Protein AF-0000000087791053 (afdb_homodimer)

InterPro domains:
  IPR002125 Cytidine and deoxycytidylate deaminase domain [PF14437] (28-164)
  IPR002125 Cytidine and deoxycytidylate deaminase domain [PS51747] (4-145)
  IPR016192 APOBEC/CMP deaminase, zinc-binding [PS00903] (69-106)
  IPR016193 Cytidine deaminase-like [SSF53927] (5-164)
  IPR028883 tRNA-specific adenosine deaminase [MF_00972] (10-165)

pLDDT: mean 92.81, std 13.24, range [44.47, 99.0]

Nearest PDB structures (foldseek):
  7cph-assembly1_A  TM=9.730E-01  e=2.722E-20  Bacillus subtilis subsp. subtilis str. 168
  2b3j-assembly2_D  TM=9.704E-01  e=5.611E-20  Staphylococcus aureus subsp. aureus Mu50
  3ocq-assembly1_A-2  TM=9.801E-01  e=1.833E-19  Salmonella enterica
  8e2s-assembly4_H  TM=9.458E-01  e=5.611E-20  Escherichia coli
  8e2q-assembly2_C  TM=9.450E-01  e=1.013E-18  Escherichia coli

Foldseek 3Di:
DDLVVQLVVLVVQQVLLVVQVVVQVVVCVVDVPPPSLGFQRKKKFKDAPHDTQFIATACCSVVVPVLRHGLSRRLVSSCVSVVHLAALRIEMEMAEADFPSSLVSCLVNQHAEYEYAAYDLPGHQCPRPHNSQDDPVRPHHHHYHYHRVNVVSVVSNVVVVVVVD/DDPVVQLVVLVVQQVLLVVQVVVQVVVCVVDVPPPSLGFQRKKKFKDAPHDTQFIATACCSVVVPVLRHGLSRRLVSSCVSVVHLAALRIEMEMAEADFPSSLVSCLVNQHAEYEYAAYDLPGHQCPRPHNSQDDPVRPHHHHYHYHRVNVVSVVSNVVVVVVVD

Solvent-accessible surface area (backbone atoms only — not comparable to full-atom values): 15792 Å² total; per-residue (Å²): 135,57,73,76,52,49,54,57,48,40,50,53,7,43,54,36,8,52,48,23,49,50,57,33,51,60,51,46,75,69,38,92,80,54,70,83,58,55,35,68,56,32,6,9,30,24,32,42,89,92,36,80,47,15,58,18,33,26,33,29,54,77,66,25,24,56,67,33,39,14,57,47,40,6,51,45,37,26,13,57,70,67,69,32,31,73,33,59,71,27,35,39,25,26,29,45,40,40,36,40,26,44,21,25,40,41,43,68,16,38,30,37,30,39,37,21,8,18,81,30,79,67,49,7,8,71,64,61,66,37,44,60,26,65,34,82,77,42,96,51,63,37,48,77,46,75,54,53,61,24,67,63,35,42,47,56,49,50,54,56,55,58,71,74,102,134,59,73,76,52,49,54,57,49,41,49,52,7,44,55,36,8,52,49,22,51,51,59,34,49,60,51,45,74,68,38,92,79,53,69,84,60,53,34,68,57,33,6,9,29,24,31,43,89,92,36,79,46,16,58,17,33,26,32,29,54,76,66,26,25,57,66,34,39,13,56,46,40,7,51,45,36,26,13,57,68,67,71,32,31,73,32,58,73,27,34,38,26,26,30,45,40,42,36,40,27,44,21,26,41,39,44,69,15,37,31,38,32,39,37,21,9,17,82,30,80,67,50,7,9,72,64,63,66,37,44,59,25,63,35,83,77,43,97,52,61,37,46,77,45,74,55,53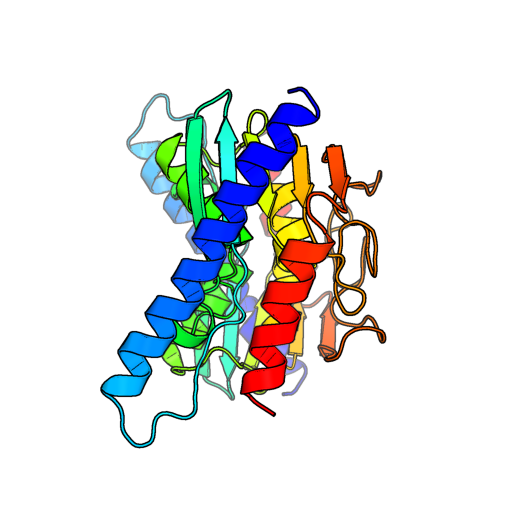,60,24,67,64,35,42,46,55,48,50,52,55,55,58,70,74,101

Organism: NCBI:txid1960156

Secondary structure (DSSP, 8-state):
--HHHHHHHHHHHHHHHHHHHHHHHHHHHH-SS----PPP--EEEEEETTEEEEEEE--HHHHT-TT--HHHHHHHHHHHHHT-S--TT-EEEEEE---HHHHHHHHHHT-SEEEEEE--TTT-TBTTS-BGGG-TTSS---EEE--TTHHHHHHHHHHHHHTT-/--HHHHHHHHHHHHHHHHHHHHHHHHHHHH-SS----PPP--EEEEEETTEEEEEEE--HHHHT-TT--HHHHHHHHHHHHHT-S--TT-EEEEEE---HHHHHHHHHHT-SEEEEEE--TTT-TBTTS-BGGG-TTSS---EEE--TTHHHHHHHHHHHHHTT-

Sequence (330 aa):
MTKLNDEFWMREALLEARKCLRASAQLSNFSSSASKLDDVPIGAICVRGQTVVGRGHNRRELSLDPTAHAEILALQRAAQTLNRHNLEDVTLYVSLEPCPMCAGALWLSRVSRLVFGAWDEKAGACGSVFDVTRDPRLNHQVAVRGGVLENECAALLRDFFAARRMTKLNDEFWMREALLEARKCLRASAQLSNFSSSASKLDDVPIGAICVRGQTVVGRGHNRRELSLDPTAHAEILALQRAAQTLNRHNLEDVTLYVSLEPCPMCAGALWLSRVSRLVFGAWDEKAGACGSVFDVTRDPRLNHQVAVRGGVLENECAALLRDFFAARR

Radius of gyration: 19.55 Å; Cα contacts (8 Å, |Δi|>4): 815; chains: 2; bounding box: 52×50×39 Å

Structure (mmCIF, N/CA/C/O backbone):
data_AF-0000000087791053-model_v1
#
loop_
_entity.id
_entity.type
_entity.pdbx_description
1 polymer 'tRNA-specific adenosine deaminase'
#
loop_
_atom_site.group_PDB
_atom_site.id
_atom_site.type_symbol
_atom_site.label_atom_id
_atom_site.label_alt_id
_atom_site.label_comp_id
_atom_site.label_asym_id
_atom_site.label_entity_id
_atom_site.label_seq_id
_atom_site.pdbx_PDB_ins_code
_atom_site.Cartn_x
_atom_site.Cartn_y
_atom_site.Cartn_z
_atom_site.occupancy
_atom_site.B_iso_or_equiv
_atom_site.auth_seq_id
_atom_site.auth_comp_id
_atom_site.auth_asym_id
_atom_site.auth_atom_id
_atom_site.pdbx_PDB_model_num
ATOM 1 N N . MET A 1 1 ? -17.297 19.297 6.707 1 46.66 1 MET A N 1
ATOM 2 C CA . MET A 1 1 ? -16.219 19.766 7.562 1 46.66 1 MET A CA 1
ATOM 3 C C . MET A 1 1 ? -15.57 21.031 6.996 1 46.66 1 MET A C 1
ATOM 5 O O . MET A 1 1 ? -15.102 21.031 5.855 1 46.66 1 MET A O 1
ATOM 9 N N . THR A 1 2 ? -15.719 22.156 7.52 1 55.97 2 THR A N 1
ATOM 10 C CA . THR A 1 2 ? -15.398 23.5 7.051 1 55.97 2 THR A CA 1
ATOM 11 C C . THR A 1 2 ? -13.883 23.688 6.914 1 55.97 2 THR A C 1
ATOM 13 O O . THR A 1 2 ? -13.109 22.891 7.465 1 55.97 2 THR A O 1
ATOM 16 N N . LYS A 1 3 ? -13.398 24.531 5.898 1 57.34 3 LYS A N 1
ATOM 17 C CA . LYS A 1 3 ? -12.016 24.938 5.672 1 57.34 3 LYS A CA 1
ATOM 18 C C . LYS A 1 3 ? -11.25 25.031 6.988 1 57.34 3 LYS A C 1
ATOM 20 O O . LYS A 1 3 ? -10.125 24.547 7.098 1 57.34 3 LYS A O 1
ATOM 25 N N . LEU A 1 4 ? -11.797 25.766 7.941 1 61.97 4 LEU A N 1
ATOM 26 C CA . LEU A 1 4 ? -11.172 26.016 9.234 1 61.97 4 LEU A CA 1
ATOM 27 C C . LEU A 1 4 ? -10.852 24.719 9.953 1 61.97 4 LEU A C 1
ATOM 29 O O . LEU A 1 4 ? -9.797 24.578 10.57 1 61.97 4 LEU A O 1
ATOM 33 N N . ASN A 1 5 ? -11.539 23.719 9.555 1 89.88 5 ASN A N 1
ATOM 34 C CA . ASN A 1 5 ? -11.383 22.422 10.211 1 89.88 5 ASN A CA 1
ATOM 35 C C . ASN A 1 5 ? -10.258 21.609 9.57 1 89.88 5 ASN A C 1
ATOM 37 O O . ASN A 1 5 ? -9.484 20.953 10.273 1 89.88 5 ASN A O 1
ATOM 41 N N . ASP A 1 6 ? -9.852 22.094 8.391 1 97.94 6 ASP A N 1
ATOM 42 C CA . ASP A 1 6 ? -8.812 21.328 7.703 1 97.94 6 ASP A CA 1
ATOM 43 C C . ASP A 1 6 ? -7.426 21.719 8.188 1 97.94 6 ASP A C 1
ATOM 45 O O . ASP A 1 6 ? -6.551 20.875 8.359 1 97.94 6 ASP A O 1
ATOM 49 N N . GLU A 1 7 ? -7.207 23.016 8.359 1 98.25 7 GLU A N 1
ATOM 50 C CA . GLU A 1 7 ? -5.918 23.484 8.859 1 98.25 7 GLU A CA 1
ATOM 51 C C . GLU A 1 7 ? -5.633 22.938 10.258 1 98.25 7 GLU A C 1
ATOM 53 O O . GLU A 1 7 ? -4.492 22.594 10.57 1 98.25 7 GLU A O 1
ATOM 58 N N . PHE A 1 8 ? -6.668 22.953 11.078 1 98.38 8 PHE A N 1
ATOM 59 C CA . PHE A 1 8 ? -6.516 22.422 12.422 1 98.38 8 PHE A CA 1
ATOM 60 C C . PHE A 1 8 ? -6.027 20.969 12.375 1 98.38 8 PHE A C 1
ATOM 62 O O . PHE A 1 8 ? -5.039 20.625 13.031 1 98.38 8 PHE A O 1
ATOM 69 N N . TRP A 1 9 ? -6.66 20.141 11.602 1 98.69 9 TRP A N 1
ATOM 70 C CA . TRP A 1 9 ? -6.324 18.719 11.539 1 98.69 9 TRP A CA 1
ATOM 71 C C . TRP A 1 9 ? -4.988 18.516 10.836 1 98.69 9 TRP A C 1
ATOM 73 O O . TRP A 1 9 ? -4.238 17.594 11.18 1 98.69 9 TRP A O 1
ATOM 83 N N . MET A 1 10 ? -4.684 19.375 9.859 1 98.88 10 MET A N 1
ATOM 84 C CA . MET A 1 10 ? -3.381 19.281 9.203 1 98.88 10 MET A CA 1
ATOM 85 C C . MET A 1 10 ? -2.256 19.562 10.195 1 98.88 10 MET A C 1
ATOM 87 O O . MET A 1 10 ? -1.189 18.953 10.125 1 98.88 10 MET A O 1
ATOM 91 N N . ARG A 1 11 ? -2.512 20.5 11.102 1 98.62 11 ARG A N 1
ATOM 92 C CA . ARG A 1 11 ? -1.517 20.766 12.133 1 98.62 11 ARG A CA 1
ATOM 93 C C . ARG A 1 11 ? -1.297 19.531 13.008 1 98.62 11 ARG A C 1
ATOM 95 O O . ARG A 1 11 ? -0.176 19.281 13.453 1 98.62 11 ARG A O 1
ATOM 102 N N . GLU A 1 12 ? -2.357 18.781 13.258 1 98.44 12 GLU A N 1
ATOM 103 C CA . GLU A 1 12 ? -2.223 17.531 13.984 1 98.44 12 GLU A CA 1
ATOM 104 C C . GLU A 1 12 ? -1.379 16.531 13.203 1 98.44 12 GLU A C 1
ATOM 106 O O . GLU A 1 12 ? -0.564 15.805 13.781 1 98.44 12 GLU A O 1
ATOM 111 N N . ALA A 1 13 ? -1.613 16.453 11.875 1 98.81 13 ALA A N 1
ATOM 112 C CA . ALA A 1 13 ? -0.792 15.586 11.031 1 98.81 13 ALA A CA 1
ATOM 113 C C . ALA A 1 13 ? 0.672 16.016 11.062 1 98.81 13 ALA A C 1
ATOM 115 O O . ALA A 1 13 ? 1.572 15.18 11.109 1 98.81 13 ALA A O 1
ATOM 116 N N . LEU A 1 14 ? 0.911 17.312 11.094 1 98.69 14 LEU A N 1
ATOM 117 C CA . LEU A 1 14 ? 2.266 17.859 11.148 1 98.69 14 LEU A CA 1
ATOM 118 C C . LEU A 1 14 ? 2.93 17.516 12.477 1 98.69 14 LEU A C 1
ATOM 120 O O . LEU A 1 14 ? 4.129 17.234 12.523 1 98.69 14 LEU A O 1
ATOM 124 N N . LEU A 1 15 ? 2.156 17.578 13.578 1 98.12 15 LEU A N 1
ATOM 125 C CA . LEU A 1 15 ? 2.682 17.156 14.867 1 98.12 15 LEU A CA 1
ATOM 126 C C . LEU A 1 15 ? 3.125 15.695 14.805 1 98.12 15 LEU A C 1
ATOM 128 O O . LEU A 1 15 ? 4.16 15.328 15.367 1 98.12 15 LEU A O 1
ATOM 132 N N . GLU A 1 16 ? 2.346 14.859 14.117 1 97.94 16 GLU A N 1
ATOM 133 C CA . GLU A 1 16 ? 2.721 13.461 13.922 1 97.94 16 GLU A CA 1
ATOM 134 C C . GLU A 1 16 ? 4.016 13.344 13.133 1 97.94 16 GLU A C 1
ATOM 136 O O . GLU A 1 16 ? 4.875 12.516 13.445 1 97.94 16 GLU A O 1
ATOM 141 N N . ALA A 1 17 ? 4.141 14.141 12.086 1 98.06 17 ALA A N 1
ATOM 142 C CA . ALA A 1 17 ? 5.352 14.148 11.266 1 98.06 17 ALA A CA 1
ATOM 143 C C . ALA A 1 17 ? 6.582 14.461 12.109 1 98.06 17 ALA A C 1
ATOM 145 O O . ALA A 1 17 ? 7.648 13.875 11.914 1 98.06 17 ALA A O 1
ATOM 146 N N . ARG A 1 18 ? 6.465 15.352 13.039 1 96 18 ARG A N 1
ATOM 147 C CA . ARG A 1 18 ? 7.578 15.781 13.883 1 96 18 ARG A CA 1
ATOM 148 C C . ARG A 1 18 ? 7.988 14.672 14.844 1 96 18 ARG A C 1
ATOM 150 O O . ARG A 1 18 ? 9.141 14.602 15.266 1 96 18 ARG A O 1
ATOM 157 N N . LYS A 1 19 ? 7.035 13.812 15.203 1 93.94 19 LYS A N 1
ATOM 158 C CA . LYS A 1 19 ? 7.379 12.648 16.016 1 93.94 19 LYS A CA 1
ATOM 159 C C . LYS A 1 19 ? 8.359 11.742 15.281 1 93.94 19 LYS A C 1
ATOM 161 O O . LYS A 1 19 ? 9.188 11.078 15.914 1 93.94 19 LYS A O 1
ATOM 166 N N . CYS A 1 20 ? 8.203 11.688 14.008 1 90.44 20 CYS A N 1
ATOM 167 C CA . CYS A 1 20 ? 9.102 10.914 13.164 1 90.44 20 CYS A CA 1
ATOM 168 C C . CYS A 1 20 ? 10.547 11.352 13.352 1 90.44 20 CYS A C 1
ATOM 170 O O . CYS A 1 20 ? 11.453 10.516 13.445 1 90.44 20 CYS A O 1
ATOM 172 N N . LEU A 1 21 ? 10.75 12.633 13.516 1 87.38 21 LEU A N 1
ATOM 173 C CA . LEU A 1 21 ? 12.078 13.203 13.711 1 87.38 21 LEU A CA 1
ATOM 174 C C . LEU A 1 21 ? 12.633 12.828 15.078 1 87.38 21 LEU A C 1
ATOM 176 O O . LEU A 1 21 ? 13.828 12.539 15.211 1 87.38 21 LEU A O 1
ATOM 180 N N . ARG A 1 22 ? 11.836 12.773 16 1 83.25 22 ARG A N 1
ATOM 181 C CA . ARG A 1 22 ? 12.258 12.469 17.359 1 83.25 22 ARG A CA 1
ATOM 182 C C . ARG A 1 22 ? 12.656 11 17.5 1 83.25 22 ARG A C 1
ATOM 184 O O . ARG A 1 22 ? 13.633 10.672 18.172 1 83.25 22 ARG A O 1
ATOM 191 N N . ALA A 1 23 ? 11.922 10.172 16.859 1 77.56 23 ALA A N 1
ATOM 192 C CA . ALA A 1 23 ? 12.219 8.742 16.906 1 77.56 23 ALA A CA 1
ATOM 193 C C . ALA A 1 23 ? 13.586 8.445 16.297 1 77.56 23 ALA A C 1
ATOM 195 O O . ALA A 1 23 ? 14.352 7.637 16.844 1 77.56 23 ALA A O 1
ATOM 196 N N . SER A 1 24 ? 13.922 9.125 15.297 1 72.12 24 SER A N 1
ATOM 197 C CA . SER A 1 24 ? 15.203 8.953 14.609 1 72.12 24 SER A CA 1
ATOM 198 C C . SER A 1 24 ? 16.359 9.469 15.469 1 72.12 24 SER A C 1
ATOM 200 O O . SER A 1 24 ? 17.391 8.812 15.578 1 72.12 24 SER A O 1
ATOM 202 N N . ALA A 1 25 ? 16.109 10.617 16.031 1 68.62 25 ALA A N 1
ATOM 203 C CA . ALA A 1 25 ? 17.125 11.227 16.875 1 68.62 25 ALA A CA 1
ATOM 204 C C . ALA A 1 25 ? 17.469 10.32 18.062 1 68.62 25 ALA A C 1
ATOM 206 O O . ALA A 1 25 ? 18.641 10.211 18.453 1 68.62 25 ALA A O 1
ATOM 207 N N . GLN A 1 26 ? 16.531 9.734 18.641 1 67.81 26 GLN A N 1
ATOM 208 C CA . GLN A 1 26 ? 16.719 8.883 19.797 1 67.81 26 GLN A CA 1
ATOM 209 C C . GLN A 1 26 ? 17.578 7.664 19.453 1 67.81 26 GLN A C 1
ATOM 211 O O . GLN A 1 26 ? 18.422 7.246 20.234 1 67.81 26 GLN A O 1
ATOM 216 N N . LEU A 1 27 ? 17.469 7.238 18.266 1 65.56 27 LEU A N 1
ATOM 217 C CA . LEU A 1 27 ? 18.219 6.066 17.828 1 65.56 27 LEU A CA 1
ATOM 218 C C . LEU A 1 27 ? 19.656 6.449 17.484 1 65.56 27 LEU A C 1
ATOM 220 O O . LEU A 1 27 ? 20.594 5.688 17.766 1 65.56 27 LEU A O 1
ATOM 224 N N . SER A 1 28 ? 19.812 7.629 16.906 1 63.69 28 SER A N 1
ATOM 225 C CA . SER A 1 28 ? 21.141 8.094 16.547 1 63.69 28 SER A CA 1
ATOM 226 C C . SER A 1 28 ? 22.016 8.305 17.781 1 63.69 28 SER A C 1
ATOM 228 O O . SER A 1 28 ? 23.234 8.102 17.734 1 63.69 28 SER A O 1
ATOM 230 N N . ASN A 1 29 ? 21.453 8.812 18.812 1 61.66 29 ASN A N 1
ATOM 231 C CA . ASN A 1 29 ? 22.25 9.031 20.016 1 61.66 29 ASN A CA 1
ATOM 232 C C . ASN A 1 29 ? 22.812 7.727 20.578 1 61.66 29 ASN A C 1
ATOM 234 O O . ASN A 1 29 ? 23.844 7.727 21.25 1 61.66 29 ASN A O 1
ATOM 238 N N . PHE A 1 30 ? 22.266 6.719 20.328 1 57.31 30 PHE A N 1
ATOM 239 C CA . PHE A 1 30 ? 22.719 5.453 20.891 1 57.31 30 PHE A CA 1
ATOM 240 C C . PHE A 1 30 ? 23.672 4.746 19.938 1 57.31 30 PHE A C 1
ATOM 242 O O . PHE A 1 30 ? 24.516 3.951 20.359 1 57.31 30 PHE A O 1
ATOM 249 N N . SER A 1 31 ? 23.438 4.809 18.734 1 53.81 31 SER A N 1
ATOM 250 C CA . SER A 1 31 ? 24.328 4.078 17.828 1 53.81 31 SER A CA 1
ATOM 251 C C . SER A 1 31 ? 25.312 5.012 17.156 1 53.81 31 SER A C 1
ATOM 253 O O . SER A 1 31 ? 24.938 6.066 16.641 1 53.81 31 SER A O 1
ATOM 255 N N . SER A 1 32 ? 26.703 5.125 17.609 1 51.62 32 SER A N 1
ATOM 256 C CA . SER A 1 32 ? 27.828 5.867 17.062 1 51.62 32 SER A CA 1
ATOM 257 C C . SER A 1 32 ? 27.812 5.895 15.539 1 51.62 32 SER A C 1
ATOM 259 O O . SER A 1 32 ? 28.281 6.852 14.922 1 51.62 32 SER A O 1
ATOM 261 N N . SER A 1 33 ? 27.859 4.75 14.852 1 46.06 33 SER A N 1
ATOM 262 C CA . SER A 1 33 ? 28.047 4.52 13.43 1 46.06 33 SER A CA 1
ATOM 263 C C . SER A 1 33 ? 26.734 4.633 12.664 1 46.06 33 SER A C 1
ATOM 265 O O . SER A 1 33 ? 26.656 4.238 11.5 1 46.06 33 SER A O 1
ATOM 267 N N . ALA A 1 34 ? 25.672 4.809 13.273 1 44.47 34 ALA A N 1
ATOM 268 C CA . ALA A 1 34 ? 24.375 4.477 12.672 1 44.47 34 ALA A CA 1
ATOM 269 C C . ALA A 1 34 ? 24.078 5.395 11.492 1 44.47 34 ALA A C 1
ATOM 271 O O . ALA A 1 34 ? 24.016 6.617 11.648 1 44.47 34 ALA A O 1
ATOM 272 N N . SER A 1 35 ? 24.625 5.176 10.406 1 48.34 35 SER A N 1
ATOM 273 C CA . SER A 1 35 ? 24.109 5.711 9.156 1 48.34 35 SER A CA 1
ATOM 274 C C . SER A 1 35 ? 22.672 6.223 9.32 1 48.34 35 SER A C 1
ATOM 276 O O . SER A 1 35 ? 21.828 5.535 9.891 1 48.34 35 SER A O 1
ATOM 278 N N . LYS A 1 36 ? 22.547 7.566 9.469 1 52 36 LYS A N 1
ATOM 279 C CA . LYS A 1 36 ? 21.391 8.391 9.812 1 52 36 LYS A CA 1
ATOM 280 C C . LYS A 1 36 ? 20.109 7.832 9.18 1 52 36 LYS A C 1
ATOM 282 O O . LYS A 1 36 ? 19.797 8.148 8.031 1 52 36 LYS A O 1
ATOM 287 N N . LEU A 1 37 ? 19.719 6.555 9.422 1 59.84 37 LEU A N 1
ATOM 288 C CA . LEU A 1 37 ? 18.5 5.875 8.992 1 59.84 37 LEU A CA 1
ATOM 289 C C . LEU A 1 37 ? 17.266 6.641 9.445 1 59.84 37 LEU A C 1
ATOM 291 O O . LEU A 1 37 ? 16.578 6.227 10.391 1 59.84 37 LEU A O 1
ATOM 295 N N . ASP A 1 38 ? 17.203 7.875 8.945 1 84.94 38 ASP A N 1
ATOM 296 C CA . ASP A 1 38 ? 16.094 8.695 9.406 1 84.94 38 ASP A CA 1
ATOM 297 C C . ASP A 1 38 ? 14.922 8.633 8.43 1 84.94 38 ASP A C 1
ATOM 299 O O . ASP A 1 38 ? 15.117 8.727 7.215 1 84.94 38 ASP A O 1
ATOM 303 N N . ASP A 1 39 ? 13.883 8.344 8.977 1 94.19 39 ASP A N 1
ATOM 304 C CA . ASP A 1 39 ? 12.656 8.367 8.188 1 94.19 39 ASP A CA 1
ATOM 305 C C . ASP A 1 39 ? 12.289 9.797 7.789 1 94.19 39 ASP A C 1
ATOM 307 O O . ASP A 1 39 ? 12.438 10.727 8.586 1 94.19 39 ASP A O 1
ATOM 311 N N . VAL A 1 40 ? 11.93 10.008 6.469 1 96.44 40 VAL A N 1
ATOM 312 C CA . VAL A 1 40 ? 11.398 11.289 6.016 1 96.44 40 VAL A CA 1
ATOM 313 C C . VAL A 1 40 ? 10.203 11.68 6.875 1 96.44 40 VAL A C 1
ATOM 315 O O . VAL A 1 40 ? 9.289 10.883 7.078 1 96.44 40 VAL A O 1
ATOM 318 N N . PRO A 1 41 ? 10.203 12.867 7.445 1 97.69 41 PRO A N 1
ATOM 319 C CA . PRO A 1 41 ? 9.148 13.242 8.383 1 97.69 41 PRO A CA 1
ATOM 320 C C . PRO A 1 41 ? 7.812 13.523 7.691 1 97.69 41 PRO A C 1
ATOM 322 O O . PRO A 1 41 ? 7.523 14.664 7.336 1 97.69 41 PRO A O 1
ATOM 325 N N . ILE A 1 42 ? 7.035 12.594 7.512 1 98.81 42 ILE A N 1
ATOM 326 C CA . ILE A 1 42 ? 5.668 12.656 7.008 1 98.81 42 ILE A CA 1
ATOM 327 C C . ILE A 1 42 ? 4.699 12.148 8.07 1 98.81 42 ILE A C 1
ATOM 329 O O . ILE A 1 42 ? 4.969 11.141 8.734 1 98.81 42 ILE A O 1
ATOM 333 N N . GLY A 1 43 ? 3.645 12.836 8.328 1 98.88 43 GLY A N 1
ATOM 334 C CA . GLY A 1 43 ? 2.633 12.453 9.297 1 98.88 43 GLY A CA 1
ATOM 335 C C . GLY A 1 43 ? 1.229 12.438 8.719 1 98.88 43 GLY A C 1
ATOM 336 O O . GLY A 1 43 ? 0.909 13.227 7.828 1 98.88 43 GLY A O 1
ATOM 337 N N . ALA A 1 44 ? 0.441 11.508 9.195 1 98.94 44 ALA A N 1
ATOM 338 C CA . ALA A 1 44 ? -0.943 11.359 8.758 1 98.94 44 ALA A CA 1
ATOM 339 C C . ALA A 1 44 ? -1.863 11.055 9.938 1 98.94 44 ALA A C 1
ATOM 341 O O . ALA A 1 44 ? -1.454 10.414 10.906 1 98.94 44 ALA A O 1
ATOM 342 N N . ILE A 1 45 ? -3.104 11.516 9.867 1 98.88 45 ILE A N 1
ATOM 343 C CA . ILE A 1 45 ? -4.129 11.156 10.844 1 98.88 45 ILE A CA 1
ATOM 344 C C . ILE A 1 45 ? -5.441 10.852 10.125 1 98.88 45 ILE A C 1
ATOM 346 O O . ILE A 1 45 ? -5.723 11.422 9.062 1 98.88 45 ILE A O 1
ATOM 350 N N . CYS A 1 46 ? -6.156 9.953 10.625 1 98.88 46 CYS A N 1
ATOM 351 C CA . CYS A 1 46 ? -7.523 9.648 10.219 1 98.88 46 CYS A CA 1
ATOM 352 C C . CYS A 1 46 ? -8.523 10.234 11.211 1 98.88 46 CYS A C 1
ATOM 354 O O . CYS A 1 46 ? -8.406 10.016 12.414 1 98.88 46 CYS A O 1
ATOM 356 N N . VAL A 1 47 ? -9.477 10.992 10.664 1 98.81 47 VAL A N 1
ATOM 357 C CA . VAL A 1 47 ? -10.453 11.664 11.516 1 98.81 47 VAL A CA 1
ATOM 358 C C . VAL A 1 47 ? -11.867 11.195 11.148 1 98.81 47 VAL A C 1
ATOM 360 O O . VAL A 1 47 ? -12.227 11.148 9.969 1 98.81 47 VAL A O 1
ATOM 363 N N . ARG A 1 48 ? -12.641 10.789 12.055 1 98.06 48 ARG A N 1
ATOM 364 C CA . ARG A 1 48 ? -14.062 10.484 11.945 1 98.06 48 ARG A CA 1
ATOM 365 C C . ARG A 1 48 ? -14.898 11.422 12.812 1 98.06 48 ARG A C 1
ATOM 367 O O . ARG A 1 48 ? -14.781 11.398 14.039 1 98.06 48 ARG A O 1
ATOM 374 N N . GLY A 1 49 ? -15.688 12.211 12.117 1 94.81 49 GLY A N 1
ATOM 375 C CA . GLY A 1 49 ? -16.312 13.281 12.875 1 94.81 49 GLY A CA 1
ATOM 376 C C . GLY A 1 49 ? -15.32 14.266 13.453 1 94.81 49 GLY A C 1
ATOM 377 O O . GLY A 1 49 ? -14.664 15 12.711 1 94.81 49 GLY A O 1
ATOM 378 N N . GLN A 1 50 ? -15.18 14.32 14.734 1 95.5 50 GLN A N 1
ATOM 379 C CA . GLN A 1 50 ? -14.234 15.211 15.398 1 95.5 50 GLN A CA 1
ATOM 380 C C . GLN A 1 50 ? -13.258 14.43 16.266 1 95.5 50 GLN A C 1
ATOM 382 O O . GLN A 1 50 ? -12.695 14.969 17.219 1 95.5 50 GLN A O 1
ATOM 387 N N . THR A 1 51 ? -13.086 13.211 15.828 1 97.44 51 THR A N 1
ATOM 388 C CA . THR A 1 51 ? -12.234 12.328 16.609 1 97.44 51 THR A CA 1
ATOM 389 C C . THR A 1 51 ? -11.133 11.719 15.75 1 97.44 51 THR A C 1
ATOM 391 O O . THR A 1 51 ? -11.398 11.242 14.641 1 97.44 51 THR A O 1
ATOM 394 N N . VAL A 1 52 ? -9.938 11.82 16.266 1 98.62 52 VAL A N 1
ATOM 395 C CA . VAL A 1 52 ? -8.852 11.109 15.617 1 98.62 52 VAL A CA 1
ATOM 396 C C . VAL A 1 52 ? -8.969 9.609 15.891 1 98.62 52 VAL A C 1
ATOM 398 O O . VAL A 1 52 ? -9.008 9.188 17.047 1 98.62 52 VAL A O 1
ATOM 401 N N . VAL A 1 53 ? -9.023 8.812 14.82 1 98.81 53 VAL A N 1
ATOM 402 C CA . VAL A 1 53 ? -9.219 7.379 15.023 1 98.81 53 VAL A CA 1
ATOM 403 C C . VAL A 1 53 ? -7.977 6.617 14.562 1 98.81 53 VAL A C 1
ATOM 405 O O . VAL A 1 53 ? -7.895 5.398 14.727 1 98.81 53 VAL A O 1
ATOM 408 N N . GLY A 1 54 ? -6.984 7.258 13.984 1 98.81 54 GLY A N 1
ATOM 409 C CA . GLY A 1 54 ? -5.719 6.676 13.57 1 98.81 54 GLY A CA 1
ATOM 410 C C . GLY A 1 54 ? -4.637 7.707 13.32 1 98.81 54 GLY A C 1
ATOM 411 O O . GLY A 1 54 ? -4.914 8.797 12.812 1 98.81 54 GLY A O 1
ATOM 412 N N . ARG A 1 55 ? -3.453 7.395 13.695 1 98.75 55 ARG A N 1
ATOM 413 C CA . ARG A 1 55 ? -2.271 8.219 13.461 1 98.75 55 ARG A CA 1
ATOM 414 C C . ARG A 1 55 ? -1.109 7.375 12.945 1 98.75 55 ARG A C 1
ATOM 416 O O . ARG A 1 55 ? -0.994 6.195 13.289 1 98.75 55 ARG A O 1
ATOM 423 N N . GLY A 1 56 ? -0.315 8.016 12.156 1 98.56 56 GLY A N 1
ATOM 424 C CA . GLY A 1 56 ? 0.902 7.367 11.695 1 98.56 56 GLY A CA 1
ATOM 425 C C . GLY A 1 56 ? 1.938 8.344 11.172 1 98.56 56 GLY A C 1
ATOM 426 O O . GLY A 1 56 ? 1.589 9.414 10.664 1 98.56 56 GLY A O 1
ATOM 427 N N . HIS A 1 57 ? 3.145 8.039 11.391 1 98.38 57 HIS A N 1
ATOM 428 C CA . HIS A 1 57 ? 4.27 8.711 10.75 1 98.38 57 HIS A CA 1
ATOM 429 C C . HIS A 1 57 ? 5.207 7.695 10.094 1 98.38 57 HIS A C 1
ATOM 431 O O . HIS A 1 57 ? 5.133 6.5 10.383 1 98.38 57 HIS A O 1
ATOM 437 N N . ASN A 1 58 ? 5.992 8.188 9.141 1 98 58 ASN A N 1
ATOM 438 C CA . ASN A 1 58 ? 6.891 7.281 8.438 1 98 58 ASN A CA 1
ATOM 439 C C . ASN A 1 58 ? 7.762 6.488 9.398 1 98 58 ASN A C 1
ATOM 441 O O . ASN A 1 58 ? 8.305 7.047 10.359 1 98 58 ASN A O 1
ATOM 445 N N . ARG A 1 59 ? 7.809 5.188 9.133 1 96.56 59 ARG A N 1
ATOM 446 C CA . ARG A 1 59 ? 8.656 4.312 9.93 1 96.56 59 ARG A CA 1
ATOM 447 C C . ARG A 1 59 ? 9.398 3.311 9.055 1 96.56 59 ARG A C 1
ATOM 449 O O . ARG A 1 59 ? 9.75 2.221 9.508 1 96.56 59 ARG A O 1
ATOM 456 N N . ARG A 1 60 ? 9.547 3.596 7.812 1 96.25 60 ARG A N 1
ATOM 457 C CA . ARG A 1 60 ? 10.141 2.697 6.828 1 96.25 60 ARG A CA 1
ATOM 458 C C . ARG A 1 60 ? 11.539 2.266 7.258 1 96.25 60 ARG A C 1
ATOM 460 O O . ARG A 1 60 ? 11.844 1.07 7.289 1 96.25 60 ARG A O 1
ATOM 467 N N . GLU A 1 61 ? 12.383 3.232 7.605 1 94 61 GLU A N 1
ATOM 468 C CA . GLU A 1 61 ? 13.766 2.943 7.996 1 94 61 GLU A CA 1
ATOM 469 C C . GLU A 1 61 ? 13.82 2.271 9.367 1 94 61 GLU A C 1
ATOM 471 O O . GLU A 1 61 ? 14.492 1.254 9.539 1 94 61 GLU A O 1
ATOM 476 N N . LEU A 1 62 ? 13.078 2.814 10.25 1 92.62 62 LEU A N 1
ATOM 477 C CA . LEU A 1 62 ? 13.117 2.34 11.633 1 92.62 62 LEU A CA 1
ATOM 478 C C . LEU A 1 62 ? 12.641 0.895 11.719 1 92.62 62 LEU A C 1
ATOM 480 O O . LEU A 1 62 ? 13.18 0.105 12.5 1 92.62 62 LEU A O 1
ATOM 484 N N . SER A 1 63 ? 11.633 0.52 10.953 1 94.69 63 SER A N 1
ATOM 485 C CA . SER A 1 63 ? 11.031 -0.805 11.07 1 94.69 63 SER A CA 1
ATOM 486 C C . SER A 1 63 ? 11.539 -1.739 9.977 1 94.69 63 SER A C 1
ATOM 488 O O . SER A 1 63 ? 11.156 -2.91 9.93 1 94.69 63 SER A O 1
ATOM 490 N N . LEU A 1 64 ? 12.32 -1.203 9.031 1 95.75 64 LEU A N 1
ATOM 491 C CA . LEU A 1 64 ? 12.789 -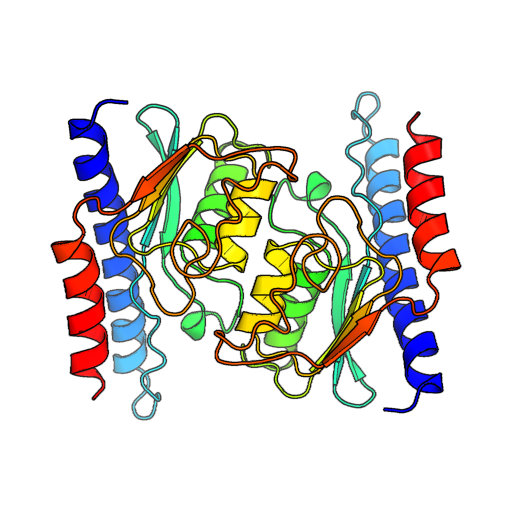1.952 7.871 1 95.75 64 LEU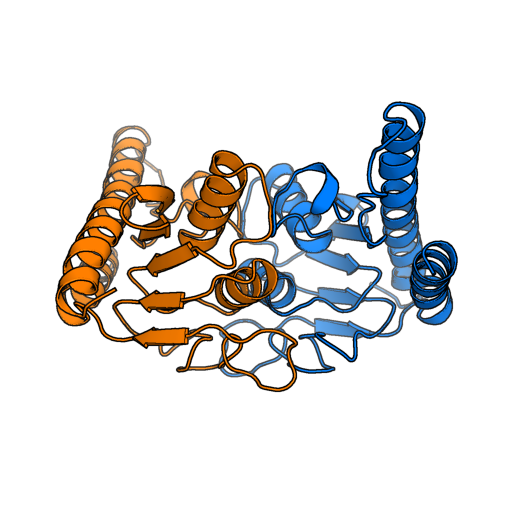 A CA 1
ATOM 492 C C . LEU A 1 64 ? 11.609 -2.541 7.094 1 95.75 64 LEU A C 1
ATOM 494 O O . LEU A 1 64 ? 11.656 -3.701 6.676 1 95.75 64 LEU A O 1
ATOM 498 N N . ASP A 1 65 ? 10.531 -1.849 7 1 97.94 65 ASP A N 1
ATOM 499 C CA . ASP A 1 65 ? 9.297 -2.209 6.312 1 97.94 65 ASP A CA 1
ATOM 500 C C . ASP A 1 65 ? 8.992 -1.232 5.18 1 97.94 65 ASP A C 1
ATOM 502 O O . ASP A 1 65 ? 8.641 -0.076 5.426 1 97.94 65 ASP A O 1
ATOM 506 N N . PRO A 1 66 ? 9.102 -1.709 3.961 1 98.25 66 PRO A N 1
ATOM 507 C CA . PRO A 1 66 ? 8.938 -0.788 2.834 1 98.25 66 PRO A CA 1
ATOM 508 C C . PRO A 1 66 ? 7.531 -0.205 2.746 1 98.25 66 PRO A C 1
ATOM 510 O O . PRO A 1 66 ? 7.297 0.746 1.994 1 98.25 66 PRO A O 1
ATOM 513 N N . THR A 1 67 ? 6.566 -0.745 3.523 1 98.75 67 THR A N 1
ATOM 514 C CA . THR A 1 67 ? 5.18 -0.305 3.412 1 98.75 67 THR A CA 1
ATOM 515 C C . THR A 1 67 ? 4.809 0.618 4.57 1 98.75 67 THR A C 1
ATOM 517 O O . THR A 1 67 ? 3.697 1.147 4.617 1 98.75 67 THR A O 1
ATOM 520 N N . ALA A 1 68 ? 5.777 0.885 5.453 1 98.5 68 ALA A N 1
ATOM 521 C CA . ALA A 1 68 ? 5.461 1.607 6.68 1 98.5 68 ALA A CA 1
ATOM 522 C C . ALA A 1 68 ? 5.453 3.115 6.445 1 98.5 68 ALA A C 1
ATOM 524 O O . ALA A 1 68 ? 6.148 3.861 7.137 1 98.5 68 ALA A O 1
ATOM 525 N N . HIS A 1 69 ? 4.648 3.553 5.531 1 98.88 69 HIS A N 1
ATOM 526 C CA . HIS A 1 69 ? 4.383 4.969 5.305 1 98.88 69 HIS A CA 1
ATOM 527 C C . HIS A 1 69 ? 3.363 5.504 6.305 1 98.88 69 HIS A C 1
ATOM 529 O O . HIS A 1 69 ? 2.559 4.742 6.848 1 98.88 69 HIS A O 1
ATOM 535 N N . ALA A 1 70 ? 3.359 6.789 6.539 1 98.88 70 ALA A N 1
ATOM 536 C CA . ALA A 1 70 ? 2.469 7.461 7.48 1 98.88 70 ALA A CA 1
ATOM 537 C C . ALA A 1 70 ? 1.01 7.129 7.191 1 98.88 70 ALA A C 1
ATOM 539 O O . ALA A 1 70 ? 0.253 6.781 8.102 1 98.88 70 ALA A O 1
ATOM 540 N N . GLU A 1 71 ? 0.609 7.215 5.91 1 98.94 71 GLU A N 1
ATOM 541 C CA . GLU A 1 71 ? -0.774 6.973 5.512 1 98.94 71 GLU A CA 1
ATOM 542 C C . GLU A 1 71 ? -1.183 5.527 5.777 1 98.94 71 GLU A C 1
ATOM 544 O O . GLU A 1 71 ? -2.283 5.266 6.27 1 98.94 71 GLU A O 1
ATOM 549 N N . ILE A 1 72 ? -0.303 4.57 5.402 1 98.94 72 ILE A N 1
ATOM 550 C CA . ILE A 1 72 ? -0.583 3.15 5.598 1 98.94 72 ILE A CA 1
ATOM 551 C C . ILE A 1 72 ? -0.797 2.865 7.082 1 98.94 72 ILE A C 1
ATOM 553 O O . ILE A 1 72 ? -1.794 2.246 7.465 1 98.94 72 ILE A O 1
ATOM 557 N N . LEU A 1 73 ? 0.072 3.373 7.891 1 98.88 73 LEU A N 1
ATOM 558 C CA . LEU A 1 73 ? -0.004 3.137 9.328 1 98.88 73 LEU A CA 1
ATOM 559 C C . LEU A 1 73 ? -1.249 3.789 9.922 1 98.88 73 LEU A C 1
ATOM 561 O O . LEU A 1 73 ? -1.909 3.205 10.781 1 98.88 73 LEU A O 1
ATOM 565 N N . ALA A 1 74 ? -1.576 5.008 9.5 1 98.94 74 ALA A N 1
ATOM 566 C CA . ALA A 1 74 ? -2.773 5.691 9.977 1 98.94 74 ALA A CA 1
ATOM 567 C C . ALA A 1 74 ? -4.035 4.918 9.602 1 98.94 74 ALA A C 1
ATOM 569 O O . ALA A 1 74 ? -4.953 4.785 10.422 1 98.94 74 ALA A O 1
ATOM 570 N N . LEU A 1 75 ? -4.094 4.41 8.391 1 98.94 75 LEU A N 1
ATOM 571 C CA . LEU A 1 75 ? -5.242 3.645 7.926 1 98.94 75 LEU A CA 1
ATOM 572 C C . LEU A 1 75 ? -5.395 2.35 8.719 1 98.94 75 LEU A C 1
ATOM 574 O O . LEU A 1 75 ? -6.504 1.979 9.102 1 98.94 75 LEU A O 1
ATOM 578 N N . GLN A 1 76 ? -4.266 1.647 8.914 1 98.88 76 GLN A N 1
ATOM 579 C CA . GLN A 1 76 ? -4.293 0.418 9.695 1 98.88 76 GLN A CA 1
ATOM 580 C C . GLN A 1 76 ? -4.809 0.679 11.109 1 98.88 76 GLN A C 1
ATOM 582 O O . GLN A 1 76 ? -5.648 -0.068 11.617 1 98.88 76 GLN A O 1
ATOM 587 N N . ARG A 1 77 ? -4.371 1.718 11.711 1 98.88 77 ARG A N 1
ATOM 588 C CA . ARG A 1 77 ? -4.805 2.072 13.062 1 98.88 77 ARG A CA 1
ATOM 589 C C . ARG A 1 77 ? -6.289 2.438 13.078 1 98.88 77 ARG A C 1
ATOM 591 O O . ARG A 1 77 ? -7.016 2.053 13.992 1 98.88 77 ARG A O 1
ATOM 598 N N . ALA A 1 78 ? -6.727 3.213 12.117 1 98.88 78 ALA A N 1
ATOM 599 C CA . ALA A 1 78 ? -8.141 3.576 12.023 1 98.88 78 ALA A CA 1
ATOM 600 C C . ALA A 1 78 ? -9.016 2.334 11.906 1 98.88 78 ALA A C 1
ATOM 602 O O . ALA A 1 78 ? -10.047 2.229 12.578 1 98.88 78 ALA A O 1
ATOM 603 N N . ALA A 1 79 ? -8.609 1.397 11.047 1 98.81 79 ALA A N 1
ATOM 604 C CA . ALA A 1 79 ? -9.352 0.152 10.867 1 98.81 79 ALA A CA 1
ATOM 605 C C . ALA A 1 79 ? -9.438 -0.627 12.18 1 98.81 79 ALA A C 1
ATOM 607 O O . ALA A 1 79 ? -10.492 -1.169 12.516 1 98.81 79 ALA A O 1
ATOM 608 N N . GLN A 1 80 ? -8.305 -0.647 12.867 1 98.56 80 GLN A N 1
ATOM 609 C CA . GLN A 1 80 ? -8.266 -1.323 14.156 1 98.56 80 GLN A CA 1
ATOM 610 C C . GLN A 1 80 ? -9.195 -0.65 15.156 1 98.56 80 GLN A C 1
ATOM 612 O O . GLN A 1 80 ? -9.961 -1.323 15.852 1 98.56 80 GLN A O 1
ATOM 617 N N . THR A 1 81 ? -9.102 0.633 15.242 1 98.69 81 THR A N 1
ATOM 618 C CA . THR A 1 81 ? -9.898 1.417 16.188 1 98.69 81 THR A CA 1
ATOM 619 C C . THR A 1 81 ? -11.391 1.238 15.898 1 98.69 81 THR A C 1
ATOM 621 O O . THR A 1 81 ? -12.188 1.101 16.828 1 98.69 81 THR A O 1
ATOM 624 N N . LEU A 1 82 ? -11.766 1.184 14.641 1 98.31 82 LEU A N 1
ATOM 625 C CA . LEU A 1 82 ? -13.164 1.152 14.242 1 98.31 82 LEU A CA 1
ATOM 626 C C . LEU A 1 82 ? -13.641 -0.282 14.031 1 98.31 82 LEU A C 1
ATOM 628 O O . LEU A 1 82 ? -14.828 -0.52 13.789 1 98.31 82 LEU A O 1
ATOM 632 N N . ASN A 1 83 ? -12.734 -1.167 14.078 1 97.81 83 ASN A N 1
ATOM 633 C CA . ASN A 1 83 ? -13.016 -2.592 13.922 1 97.81 83 ASN A CA 1
ATOM 634 C C . ASN A 1 83 ? -13.672 -2.895 12.586 1 97.81 83 ASN A C 1
ATOM 636 O O . ASN A 1 83 ? -14.695 -3.576 12.531 1 97.81 83 ASN A O 1
ATOM 640 N N . ARG A 1 84 ? -13.07 -2.307 11.547 1 96.75 84 ARG A N 1
ATOM 641 C CA . ARG A 1 84 ? -13.508 -2.547 10.172 1 96.75 84 ARG A CA 1
ATOM 642 C C . ARG A 1 84 ? -12.484 -2.023 9.172 1 96.75 84 ARG A C 1
ATOM 644 O O . ARG A 1 84 ? -11.789 -1.046 9.445 1 96.75 84 ARG A O 1
ATOM 651 N N . HIS A 1 85 ? -12.445 -2.627 7.957 1 96.19 85 HIS A N 1
ATOM 652 C CA . HIS A 1 85 ? -11.484 -2.211 6.938 1 96.19 85 HIS A CA 1
ATOM 653 C C . HIS A 1 85 ? -12.086 -1.156 6.016 1 96.19 85 HIS A C 1
ATOM 655 O O . HIS A 1 85 ? -11.352 -0.451 5.316 1 96.19 85 HIS A O 1
ATOM 661 N N . ASN A 1 86 ? -13.43 -1.091 5.91 1 97.5 86 ASN A N 1
ATOM 662 C CA . ASN A 1 86 ? -14.125 -0.041 5.168 1 97.5 86 ASN A CA 1
ATOM 663 C C . ASN A 1 86 ? -14.164 1.265 5.957 1 97.5 86 ASN A C 1
ATOM 665 O O . ASN A 1 86 ? -14.68 1.301 7.078 1 97.5 86 ASN A O 1
ATOM 669 N N . LEU A 1 87 ? -13.625 2.352 5.383 1 98.5 87 LEU A N 1
ATOM 670 C CA . LEU A 1 87 ? -13.453 3.613 6.094 1 98.5 87 LEU A CA 1
ATOM 671 C C . LEU A 1 87 ? -14.188 4.746 5.379 1 98.5 87 LEU A C 1
ATOM 673 O O . LEU A 1 87 ? -13.656 5.855 5.266 1 98.5 87 LEU A O 1
ATOM 677 N N . GLU A 1 88 ? -15.336 4.543 4.891 1 97.69 88 GLU A N 1
ATOM 678 C CA . GLU A 1 88 ? -16.109 5.453 4.051 1 97.69 88 GLU A CA 1
ATOM 679 C C . GLU A 1 88 ? -16.531 6.695 4.828 1 97.69 88 GLU A C 1
ATOM 681 O O . GLU A 1 88 ? -16.953 7.691 4.234 1 97.69 88 GLU A O 1
ATOM 686 N N . ASP A 1 89 ? -16.391 6.785 6.133 1 97.94 89 ASP A N 1
ATOM 687 C CA . ASP A 1 89 ? -16.766 7.953 6.922 1 97.94 89 ASP A CA 1
ATOM 688 C C . ASP A 1 89 ? -15.539 8.602 7.562 1 97.94 89 ASP A C 1
ATOM 690 O O . ASP A 1 89 ? -15.664 9.328 8.555 1 97.94 89 ASP A O 1
ATOM 694 N N . VAL A 1 90 ? -14.406 8.312 6.98 1 98.44 90 VAL A N 1
ATOM 695 C CA . VAL A 1 90 ? -13.148 8.781 7.547 1 98.44 90 VAL A CA 1
ATOM 696 C C . VAL A 1 90 ? -12.477 9.758 6.586 1 98.44 90 VAL A C 1
ATOM 698 O O . VAL A 1 90 ? -12.531 9.578 5.367 1 98.44 90 VAL A O 1
ATOM 701 N N . THR A 1 91 ? -11.93 10.859 7.117 1 98.75 91 THR A N 1
ATOM 702 C CA . THR A 1 91 ? -11.047 11.773 6.398 1 98.75 91 THR A CA 1
ATOM 703 C C . THR A 1 91 ? -9.594 11.531 6.789 1 98.75 91 THR A C 1
ATOM 705 O O . THR A 1 91 ? -9.266 11.438 7.973 1 98.75 91 THR A O 1
ATOM 708 N N . LEU A 1 92 ? -8.734 11.391 5.809 1 98.88 92 LEU A N 1
ATOM 709 C CA . LEU A 1 92 ? -7.305 11.281 6.078 1 98.88 92 LEU A CA 1
ATOM 710 C C . LEU A 1 92 ? -6.594 12.602 5.809 1 98.88 92 LEU A C 1
ATOM 712 O O . LEU A 1 92 ? -6.805 13.219 4.766 1 98.88 92 LEU A O 1
ATOM 716 N N . TYR A 1 93 ? -5.863 13.078 6.762 1 98.94 93 TYR A N 1
ATOM 717 C CA . TYR A 1 93 ? -4.961 14.219 6.621 1 98.94 93 TYR A CA 1
ATOM 718 C C . TYR A 1 93 ? -3.508 13.758 6.582 1 98.94 93 TYR A C 1
ATOM 720 O O . TYR A 1 93 ? -3.076 12.961 7.422 1 98.94 93 TYR A O 1
ATOM 728 N N . VAL A 1 94 ? -2.734 14.258 5.605 1 98.94 94 VAL A N 1
ATOM 729 C CA . VAL A 1 94 ? -1.334 13.859 5.512 1 98.94 94 VAL A CA 1
ATOM 730 C C . VAL A 1 94 ? -0.494 15.031 5.016 1 98.94 94 VAL A C 1
ATOM 732 O O . VAL A 1 94 ? -0.946 15.82 4.18 1 98.94 94 VAL A O 1
ATOM 735 N N . SER A 1 95 ? 0.696 15.117 5.48 1 98.94 95 SER A N 1
ATOM 736 C CA . SER A 1 95 ? 1.525 16.297 5.289 1 98.94 95 SER A CA 1
ATOM 737 C C . SER A 1 95 ? 2.102 16.344 3.877 1 98.94 95 SER A C 1
ATOM 739 O O . SER A 1 95 ? 2.604 17.391 3.438 1 98.94 95 SER A O 1
ATOM 741 N N . LEU A 1 96 ? 2.07 15.281 3.131 1 98.94 96 LEU A N 1
ATOM 742 C CA . LEU A 1 96 ? 2.607 15.18 1.779 1 98.94 96 LEU A CA 1
ATOM 743 C C . LEU A 1 96 ? 1.658 14.398 0.877 1 98.94 96 LEU A C 1
ATOM 745 O O . LEU A 1 96 ? 1.05 13.414 1.311 1 98.94 96 LEU A O 1
ATOM 749 N N . GLU A 1 97 ? 1.529 14.805 -0.354 1 99 97 GLU A N 1
ATOM 750 C CA . GLU A 1 97 ? 0.696 14.07 -1.305 1 99 97 GLU A CA 1
ATOM 751 C C . GLU A 1 97 ? 1.031 12.586 -1.303 1 99 97 GLU A C 1
ATOM 753 O O . GLU A 1 97 ? 2.199 12.203 -1.413 1 99 97 GLU A O 1
ATOM 758 N N . PRO A 1 98 ? 0.025 11.711 -1.22 1 99 98 PRO A N 1
ATOM 759 C CA . PRO A 1 98 ? 0.241 10.266 -1.172 1 99 98 PRO A CA 1
ATOM 760 C C . PRO A 1 98 ? 0.931 9.727 -2.424 1 99 98 PRO A C 1
ATOM 762 O O . PRO A 1 98 ? 0.644 10.188 -3.535 1 99 98 PRO A O 1
ATOM 765 N N . CYS A 1 99 ? 1.854 8.805 -2.254 1 98.94 99 CYS A N 1
ATOM 766 C CA . CYS A 1 99 ? 2.473 8.047 -3.334 1 98.94 99 CYS A CA 1
ATOM 767 C C . CYS A 1 99 ? 1.496 7.027 -3.916 1 98.94 99 CYS A C 1
ATOM 769 O O . CYS A 1 99 ? 0.388 6.863 -3.402 1 98.94 99 CYS A O 1
ATOM 771 N N . PRO A 1 100 ? 1.86 6.301 -4.93 1 98.94 100 PRO A N 1
ATOM 772 C CA . PRO A 1 100 ? 0.928 5.336 -5.523 1 98.94 100 PRO A CA 1
ATOM 773 C C . PRO A 1 100 ? 0.449 4.289 -4.523 1 98.94 100 PRO A C 1
ATOM 775 O O . PRO A 1 100 ? -0.736 3.945 -4.504 1 98.94 100 PRO A O 1
ATOM 778 N N . MET A 1 101 ? 1.331 3.746 -3.664 1 98.94 101 MET A N 1
ATOM 779 C CA . MET A 1 101 ? 0.925 2.766 -2.66 1 98.94 101 MET A CA 1
ATOM 780 C C . MET A 1 101 ? -0.153 3.34 -1.747 1 98.94 101 MET A C 1
ATOM 782 O O . MET A 1 101 ? -1.201 2.721 -1.553 1 98.94 101 MET A O 1
ATOM 786 N N . CYS A 1 102 ? 0.112 4.484 -1.263 1 99 102 CYS A N 1
ATOM 787 C CA . CYS A 1 102 ? -0.788 5.082 -0.281 1 99 102 CYS A CA 1
ATOM 788 C C . CYS A 1 102 ? -2.092 5.523 -0.933 1 99 102 CYS A C 1
ATOM 790 O O . CYS A 1 102 ? -3.16 5.422 -0.325 1 99 102 CYS A O 1
ATOM 792 N N . ALA A 1 103 ? -1.99 6.062 -2.131 1 98.94 103 ALA A N 1
ATOM 793 C CA . ALA A 1 103 ? -3.203 6.418 -2.861 1 98.94 103 ALA A CA 1
ATOM 794 C C . ALA A 1 103 ? -4.07 5.191 -3.119 1 98.94 103 ALA A C 1
ATOM 796 O O . ALA A 1 103 ? -5.293 5.246 -2.982 1 98.94 103 ALA A O 1
ATOM 797 N N . GLY A 1 104 ? -3.424 4.105 -3.551 1 98.94 104 GLY A N 1
ATOM 798 C CA . GLY A 1 104 ? -4.152 2.854 -3.699 1 98.94 104 GLY A CA 1
ATOM 799 C C . GLY A 1 104 ? -4.809 2.389 -2.414 1 98.94 104 GLY A C 1
ATOM 800 O O . GLY A 1 104 ? -5.938 1.896 -2.43 1 98.94 104 GLY A O 1
ATOM 801 N N . ALA A 1 105 ? -4.121 2.518 -1.289 1 98.94 105 ALA A N 1
ATOM 802 C CA . ALA A 1 105 ? -4.66 2.121 0.009 1 98.94 105 ALA A CA 1
ATOM 803 C C . ALA A 1 105 ? -5.883 2.957 0.375 1 98.94 105 ALA A C 1
ATOM 805 O O . ALA A 1 105 ? -6.844 2.441 0.948 1 98.94 105 ALA A O 1
ATOM 806 N N . LEU A 1 106 ? -5.805 4.27 0.085 1 98.88 106 LEU A N 1
ATOM 807 C CA . LEU A 1 106 ? -6.949 5.145 0.309 1 98.88 106 LEU A CA 1
ATOM 808 C C . LEU A 1 106 ? -8.164 4.668 -0.482 1 98.88 106 LEU A C 1
ATOM 810 O O . LEU A 1 106 ? -9.266 4.574 0.062 1 98.88 106 LEU A O 1
ATOM 814 N N . TRP A 1 107 ? -7.914 4.352 -1.722 1 98.81 107 TRP A N 1
ATOM 815 C CA . TRP A 1 107 ? -8.977 3.859 -2.592 1 98.81 107 TRP A CA 1
ATOM 816 C C . TRP A 1 107 ? -9.555 2.551 -2.059 1 98.81 107 TRP A C 1
ATOM 818 O O . TRP A 1 107 ? -10.773 2.412 -1.924 1 98.81 107 TRP A O 1
ATOM 828 N N . LEU A 1 108 ? -8.695 1.632 -1.688 1 98.5 108 LEU A N 1
ATOM 829 C CA . LEU A 1 108 ? -9.109 0.305 -1.243 1 98.5 108 LEU A CA 1
ATOM 830 C C . LEU A 1 108 ? -9.898 0.392 0.056 1 98.5 108 LEU A C 1
ATOM 832 O O . LEU A 1 108 ? -10.828 -0.39 0.274 1 98.5 108 LEU A O 1
ATOM 836 N N . SER A 1 109 ? -9.523 1.303 0.934 1 98.69 109 SER A N 1
ATOM 837 C CA . SER A 1 109 ? -10.172 1.418 2.234 1 98.69 109 SER A CA 1
ATOM 838 C C . SER A 1 109 ? -11.438 2.264 2.146 1 98.69 109 SER A C 1
ATOM 840 O O . SER A 1 109 ? -12.164 2.404 3.131 1 98.69 109 SER A O 1
ATOM 842 N N . ARG A 1 110 ? -11.625 2.898 0.979 1 98.5 110 ARG A N 1
ATOM 843 C CA . ARG A 1 110 ? -12.82 3.674 0.653 1 98.5 110 ARG A CA 1
ATOM 844 C C . ARG A 1 110 ? -12.906 4.93 1.513 1 98.5 110 ARG A C 1
ATOM 846 O O . ARG A 1 110 ? -14 5.367 1.871 1 98.5 110 ARG A O 1
ATOM 853 N N . VAL A 1 111 ? -11.734 5.414 1.914 1 98.38 111 VAL A N 1
ATOM 854 C CA . VAL A 1 111 ? -11.719 6.703 2.596 1 98.38 111 VAL A CA 1
ATOM 855 C C . VAL A 1 111 ? -12.531 7.723 1.799 1 98.38 111 VAL A C 1
ATOM 857 O O . VAL A 1 111 ? -12.445 7.773 0.57 1 98.38 111 VAL A O 1
ATOM 860 N N . SER A 1 112 ? -13.336 8.531 2.527 1 97.88 112 SER A N 1
ATOM 861 C CA . SER A 1 112 ? -14.25 9.445 1.851 1 97.88 112 SER A CA 1
ATOM 862 C C . SER A 1 112 ? -13.523 10.695 1.368 1 97.88 112 SER A C 1
ATOM 864 O O . SER A 1 112 ? -13.859 11.25 0.318 1 97.88 112 SER A O 1
ATOM 866 N N . ARG A 1 113 ? -12.555 11.133 2.18 1 98.56 113 ARG A N 1
ATOM 867 C CA . ARG A 1 113 ? -11.93 12.422 1.913 1 98.56 113 ARG A CA 1
ATOM 868 C C . ARG A 1 113 ? -10.445 12.391 2.262 1 98.56 113 ARG A C 1
ATOM 870 O O . ARG A 1 113 ? -10.047 11.812 3.273 1 98.56 113 ARG A O 1
ATOM 877 N N . LEU A 1 114 ? -9.648 12.977 1.383 1 98.88 114 LEU A N 1
ATOM 878 C CA . LEU A 1 114 ? -8.219 13.18 1.566 1 98.88 114 LEU A CA 1
ATOM 879 C C . LEU A 1 114 ? -7.867 14.664 1.566 1 98.88 114 LEU A C 1
ATOM 881 O O . LEU A 1 114 ? -8.281 15.398 0.668 1 98.88 114 LEU A O 1
ATOM 885 N N . VAL A 1 115 ? -7.18 15.086 2.582 1 98.94 115 VAL A N 1
ATOM 886 C CA . VAL A 1 115 ? -6.582 16.406 2.643 1 98.94 115 VAL A CA 1
ATOM 887 C C . VAL A 1 115 ? -5.07 16.297 2.799 1 98.94 115 VAL A C 1
ATOM 889 O O . VAL A 1 115 ? -4.586 15.617 3.709 1 98.94 115 VAL A O 1
ATOM 892 N N . PHE A 1 116 ? -4.324 16.922 1.905 1 98.94 116 PHE A N 1
ATOM 893 C CA . PHE A 1 116 ? -2.881 16.781 2.076 1 98.94 116 PHE A CA 1
ATOM 894 C C . PHE A 1 116 ? -2.201 18.141 1.993 1 98.94 116 PHE A C 1
ATOM 896 O O . PHE A 1 116 ? -2.801 19.125 1.529 1 98.94 116 PHE A O 1
ATOM 903 N N . GLY A 1 117 ? -1.008 18.219 2.545 1 98.81 117 GLY A N 1
ATOM 904 C CA . GLY A 1 117 ? -0.224 19.438 2.598 1 98.81 117 GLY A CA 1
ATOM 905 C C . GLY A 1 117 ? 0.556 19.719 1.324 1 98.81 117 GLY A C 1
ATOM 906 O O . GLY A 1 117 ? -0.007 20.172 0.331 1 98.81 117 GLY A O 1
ATOM 907 N N . ALA A 1 118 ? 1.82 19.344 1.273 1 98.88 118 ALA A N 1
ATOM 908 C CA . ALA A 1 118 ? 2.711 19.625 0.151 1 98.88 118 ALA A CA 1
ATOM 909 C C . ALA A 1 118 ? 2.463 18.656 -1.003 1 98.88 118 ALA A C 1
ATOM 911 O O . ALA A 1 118 ? 2.111 17.484 -0.782 1 98.88 118 ALA A O 1
ATOM 912 N N . TRP A 1 119 ? 2.668 19.109 -2.193 1 98.75 119 TRP A N 1
ATOM 913 C CA . TRP A 1 119 ? 2.613 18.266 -3.387 1 98.75 119 TRP A CA 1
ATOM 914 C C . TRP A 1 119 ? 3.898 17.469 -3.547 1 98.75 119 TRP A C 1
ATOM 916 O O . TRP A 1 119 ? 4.953 17.859 -3.047 1 98.75 119 TRP A O 1
ATOM 926 N N . ASP A 1 120 ? 3.793 16.344 -4.094 1 98.69 120 ASP A N 1
ATOM 927 C CA . ASP A 1 120 ? 4.941 15.516 -4.426 1 98.69 120 ASP A CA 1
ATOM 928 C C . ASP A 1 120 ? 5.094 15.359 -5.938 1 98.69 120 ASP A C 1
ATOM 930 O O . ASP A 1 120 ? 4.562 14.422 -6.527 1 98.69 120 ASP A O 1
ATOM 934 N N . GLU A 1 121 ? 5.883 16.141 -6.527 1 97.81 121 GLU A N 1
ATOM 935 C CA . GLU A 1 121 ? 6.035 16.203 -7.977 1 97.81 121 GLU A CA 1
ATOM 936 C C . GLU A 1 121 ? 6.746 14.969 -8.516 1 97.81 121 GLU A C 1
ATOM 938 O O . GLU A 1 121 ? 6.664 14.664 -9.711 1 97.81 121 GLU A O 1
ATOM 943 N N . LYS A 1 122 ? 7.355 14.242 -7.648 1 97.75 122 LYS A N 1
ATOM 944 C CA . LYS A 1 122 ? 8.172 13.109 -8.078 1 97.75 122 LYS A CA 1
ATOM 945 C C . LYS A 1 122 ? 7.355 11.82 -8.109 1 97.75 122 LYS A C 1
ATOM 947 O O . LYS A 1 122 ? 7.582 10.961 -8.961 1 97.75 122 LYS A O 1
ATOM 952 N N . ALA A 1 123 ? 6.363 11.742 -7.137 1 98.38 123 ALA A N 1
ATOM 953 C CA . ALA A 1 123 ? 5.719 10.438 -7.055 1 98.38 123 ALA A CA 1
ATOM 954 C C . ALA A 1 123 ? 4.266 10.57 -6.613 1 98.38 123 ALA A C 1
ATOM 956 O O . ALA A 1 123 ? 3.582 9.562 -6.395 1 98.38 123 ALA A O 1
ATOM 957 N N . GLY A 1 124 ? 3.766 11.734 -6.469 1 98.88 124 GLY A N 1
ATOM 958 C CA . GLY A 1 124 ? 2.395 11.914 -6.016 1 98.88 124 GLY A CA 1
ATOM 959 C C . GLY A 1 124 ? 1.376 11.227 -6.902 1 98.88 124 GLY A C 1
ATOM 960 O O . GLY A 1 124 ? 1.477 11.281 -8.133 1 98.88 124 GLY A O 1
ATOM 961 N N . ALA A 1 125 ? 0.407 10.594 -6.246 1 98.94 125 ALA A N 1
ATOM 962 C CA . ALA A 1 125 ? -0.555 9.805 -7.012 1 98.94 125 ALA A CA 1
ATOM 963 C C . ALA A 1 125 ? -1.981 10.289 -6.762 1 98.94 125 ALA A C 1
ATOM 965 O O . ALA A 1 125 ? -2.932 9.508 -6.844 1 98.94 125 ALA A O 1
ATOM 966 N N . CYS A 1 126 ? -2.121 11.508 -6.395 1 98.88 126 CYS A N 1
ATOM 967 C CA . CYS A 1 126 ? -3.418 12.141 -6.188 1 98.88 126 CYS A CA 1
ATOM 968 C C . CYS A 1 126 ? -3.514 13.453 -6.953 1 98.88 126 CYS A C 1
ATOM 970 O O . CYS A 1 126 ? -4.207 14.375 -6.527 1 98.88 126 CYS A O 1
ATOM 972 N N . GLY A 1 127 ? -2.715 13.562 -8.039 1 98.44 127 GLY A N 1
ATOM 973 C CA . GLY A 1 127 ? -2.836 14.734 -8.898 1 98.44 127 GLY A CA 1
ATOM 974 C C . GLY A 1 127 ? -1.508 15.188 -9.477 1 98.44 127 GLY A C 1
ATOM 975 O O . GLY A 1 127 ? -1.475 15.961 -10.438 1 98.44 127 GLY A O 1
ATOM 976 N N . SER A 1 128 ? -0.398 14.789 -8.961 1 98.62 128 SER A N 1
ATOM 977 C CA . SER A 1 128 ? 0.906 15.211 -9.461 1 98.62 128 SER A CA 1
ATOM 978 C C . SER A 1 128 ? 1.372 14.32 -10.609 1 98.62 128 SER A C 1
ATOM 980 O O . SER A 1 128 ? 1.255 14.695 -11.781 1 98.62 128 SER A O 1
ATOM 982 N N . VAL A 1 129 ? 1.756 13.039 -10.289 1 98.62 129 VAL A N 1
ATOM 983 C CA . VAL A 1 129 ? 2.254 12.102 -11.289 1 98.62 129 VAL A CA 1
ATOM 984 C C . VAL A 1 129 ? 1.113 11.203 -11.773 1 98.62 129 VAL A C 1
ATOM 986 O O . VAL A 1 129 ? 0.965 10.969 -12.977 1 98.62 129 VAL A O 1
ATOM 989 N N . PHE A 1 130 ? 0.365 10.68 -10.836 1 98.56 130 PHE A N 1
ATOM 990 C CA . PHE A 1 130 ? -0.851 9.914 -11.086 1 98.56 130 PHE A CA 1
ATOM 991 C C . PHE A 1 130 ? -2.051 10.562 -10.414 1 98.56 130 PHE A C 1
ATOM 993 O O . PHE A 1 130 ? -1.898 11.523 -9.648 1 98.56 130 PHE A O 1
ATOM 1000 N N . ASP A 1 131 ? -3.191 10.086 -10.695 1 98.69 131 ASP A N 1
ATOM 1001 C CA . ASP A 1 131 ? -4.391 10.43 -9.938 1 98.69 131 ASP A CA 1
ATOM 1002 C C . ASP A 1 131 ? -5.258 9.195 -9.703 1 98.69 131 ASP A C 1
ATOM 1004 O O . ASP A 1 131 ? -6.363 9.102 -10.242 1 98.69 131 ASP A O 1
ATOM 1008 N N . VAL A 1 132 ? -4.801 8.359 -8.836 1 98.81 132 VAL A N 1
ATOM 1009 C CA . VAL A 1 132 ? -5.441 7.086 -8.531 1 98.81 132 VAL A CA 1
ATOM 1010 C C . VAL A 1 132 ? -6.773 7.332 -7.828 1 98.81 132 VAL A C 1
ATOM 1012 O O . VAL A 1 132 ? -7.777 6.684 -8.133 1 98.81 132 VAL A O 1
ATOM 1015 N N . THR A 1 133 ? -6.867 8.297 -6.914 1 98.69 133 THR A N 1
ATOM 1016 C CA . THR A 1 133 ? -7.977 8.492 -5.988 1 98.69 133 THR A CA 1
ATOM 1017 C C . THR A 1 133 ? -9.203 9.031 -6.719 1 98.69 133 THR A C 1
ATOM 1019 O O . THR A 1 133 ? -10.32 8.945 -6.215 1 98.69 133 THR A O 1
ATOM 1022 N N . ARG A 1 134 ? -8.961 9.602 -7.879 1 98.38 134 ARG A N 1
ATOM 1023 C CA . ARG A 1 134 ? -10.094 10.203 -8.578 1 98.38 134 ARG A CA 1
ATOM 1024 C C . ARG A 1 134 ? -10.305 9.555 -9.945 1 98.38 134 ARG A C 1
ATOM 1026 O O . ARG A 1 134 ? -11.023 10.086 -10.789 1 98.38 134 ARG A O 1
ATOM 1033 N N . ASP A 1 135 ? -9.641 8.445 -10.25 1 98.56 135 ASP A N 1
ATOM 1034 C CA . ASP A 1 135 ? -9.773 7.773 -11.531 1 98.56 135 ASP A CA 1
ATOM 1035 C C . ASP A 1 135 ? -11.164 7.176 -11.703 1 98.56 135 ASP A C 1
ATOM 1037 O O . ASP A 1 135 ? -11.594 6.34 -10.898 1 98.56 135 ASP A O 1
ATOM 1041 N N . PRO A 1 136 ? -11.961 7.496 -12.75 1 97.56 136 PRO A N 1
ATOM 1042 C CA . PRO A 1 136 ? -13.359 7.062 -12.883 1 97.56 136 PRO A CA 1
ATOM 1043 C C . PRO A 1 136 ? -13.484 5.578 -13.219 1 97.56 136 PRO A C 1
ATOM 1045 O O . PRO A 1 136 ? -14.586 5.023 -13.156 1 97.56 136 PRO A O 1
ATOM 1048 N N . ARG A 1 137 ? -12.414 4.902 -13.555 1 97.81 137 ARG A N 1
ATOM 1049 C CA . ARG A 1 137 ? -12.453 3.471 -13.844 1 97.81 137 ARG A CA 1
ATOM 1050 C C . ARG A 1 137 ? -12.523 2.652 -12.562 1 97.81 137 ARG A C 1
ATOM 1052 O O . ARG A 1 137 ? -12.898 1.479 -12.586 1 97.81 137 ARG A O 1
ATOM 1059 N N . LEU A 1 138 ? -12.094 3.252 -11.539 1 98.38 138 LEU A N 1
ATOM 1060 C CA . LEU A 1 138 ? -12.133 2.572 -10.25 1 98.38 138 LEU A CA 1
ATOM 1061 C C . LEU A 1 138 ? -13.508 2.732 -9.602 1 98.38 138 LEU A C 1
ATOM 10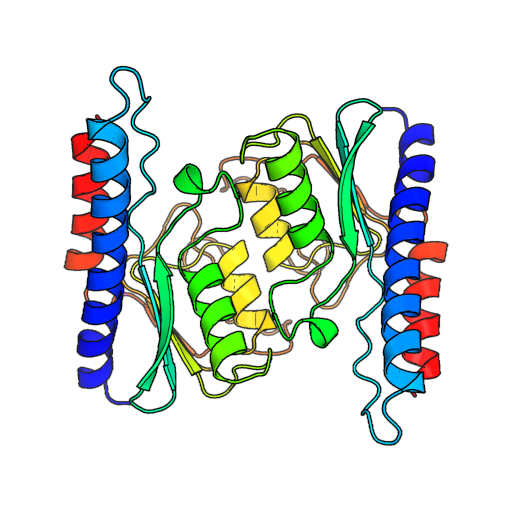63 O O . LEU A 1 138 ? -14.227 3.691 -9.883 1 98.38 138 LEU A O 1
ATOM 1067 N N . ASN A 1 139 ? -13.844 1.893 -8.68 1 97.5 139 ASN A N 1
ATOM 1068 C CA . ASN A 1 139 ? -15.203 1.771 -8.172 1 97.5 139 ASN A CA 1
ATOM 1069 C C . ASN A 1 139 ? -15.469 2.74 -7.023 1 97.5 139 ASN A C 1
ATOM 1071 O O . ASN A 1 139 ? -16.547 2.727 -6.426 1 97.5 139 ASN A O 1
ATOM 1075 N N . HIS A 1 140 ? -14.562 3.455 -6.633 1 97.94 140 HIS A N 1
ATOM 1076 C CA . HIS A 1 140 ? -14.664 4.457 -5.574 1 97.94 140 HIS A CA 1
ATOM 1077 C C . HIS A 1 140 ? -13.773 5.66 -5.871 1 97.94 140 HIS A C 1
ATOM 1079 O O . HIS A 1 140 ? -12.672 5.508 -6.406 1 97.94 140 HIS A O 1
ATOM 1085 N N . GLN A 1 141 ? -14.289 6.836 -5.551 1 98.19 141 GLN A N 1
ATOM 1086 C CA . GLN A 1 141 ? -13.508 8.07 -5.68 1 98.19 141 GLN A CA 1
ATOM 1087 C C . GLN A 1 141 ? -13.383 8.781 -4.336 1 98.19 141 GLN A C 1
ATOM 1089 O O . GLN A 1 141 ? -14.336 8.812 -3.553 1 98.19 141 GLN A O 1
ATOM 1094 N N . VAL A 1 142 ? -12.227 9.289 -4.07 1 98.56 142 VAL A N 1
ATOM 1095 C CA . VAL A 1 142 ? -11.938 10.039 -2.855 1 98.56 142 VAL A CA 1
ATOM 1096 C C . VAL A 1 142 ? -12.039 11.539 -3.137 1 98.56 142 VAL A C 1
ATOM 1098 O O . VAL A 1 142 ? -11.555 12.016 -4.168 1 98.56 142 VAL A O 1
ATOM 1101 N N . ALA A 1 143 ? -12.758 12.32 -2.283 1 98.5 143 ALA A N 1
ATOM 1102 C CA . ALA A 1 143 ? -12.688 13.773 -2.363 1 98.5 143 ALA A CA 1
ATOM 1103 C C . ALA A 1 143 ? -11.32 14.289 -1.931 1 98.5 143 ALA A C 1
ATOM 1105 O O . ALA A 1 143 ? -10.875 14.023 -0.812 1 98.5 143 ALA A O 1
ATOM 1106 N N . VAL A 1 144 ? -10.641 15.086 -2.799 1 98.69 144 VAL A N 1
ATOM 1107 C CA . VAL A 1 144 ? -9.25 15.43 -2.535 1 98.69 144 VAL A CA 1
ATOM 1108 C C . VAL A 1 144 ? -9.102 16.938 -2.42 1 98.69 144 VAL A C 1
ATOM 1110 O O . VAL A 1 144 ? -9.617 17.688 -3.254 1 98.69 144 VAL A O 1
ATOM 1113 N N . ARG A 1 145 ? -8.461 17.359 -1.388 1 98.62 145 ARG A N 1
ATOM 1114 C CA . ARG A 1 145 ? -8.016 18.75 -1.227 1 98.62 145 ARG A CA 1
ATOM 1115 C C . ARG A 1 145 ? -6.523 18.812 -0.921 1 98.62 145 ARG A C 1
ATOM 1117 O O . ARG A 1 145 ? -6.086 18.375 0.149 1 98.62 145 ARG A O 1
ATOM 1124 N N . GLY A 1 146 ? -5.781 19.375 -1.881 1 98.5 146 GLY A N 1
ATOM 1125 C CA . GLY A 1 146 ? -4.348 19.547 -1.698 1 98.5 146 GLY A CA 1
ATOM 1126 C C . GLY A 1 146 ? -3.953 20.969 -1.354 1 98.5 146 GLY A C 1
ATOM 1127 O O . GLY A 1 146 ? -4.742 21.891 -1.532 1 98.5 146 GLY A O 1
ATOM 1128 N N . GLY A 1 147 ? -2.783 21.094 -0.731 1 98.62 147 GLY A N 1
ATOM 1129 C CA . GLY A 1 147 ? -2.182 22.406 -0.559 1 98.62 147 GLY A CA 1
ATOM 1130 C C . GLY A 1 147 ? -2.545 23.062 0.762 1 98.62 147 GLY A C 1
ATOM 1131 O O . GLY A 1 147 ? -2.387 24.281 0.925 1 98.62 147 GLY A O 1
ATOM 1132 N N . VAL A 1 148 ? -3.125 22.281 1.719 1 98.69 148 VAL A N 1
ATOM 1133 C CA . VAL A 1 148 ? -3.469 22.828 3.029 1 98.69 148 VAL A CA 1
ATOM 1134 C C . VAL A 1 148 ? -2.207 22.969 3.879 1 98.69 148 VAL A C 1
ATOM 1136 O O . VAL A 1 148 ? -1.505 21.984 4.121 1 98.69 148 VAL A O 1
ATOM 1139 N N . LEU A 1 149 ? -1.889 24.156 4.352 1 98.56 149 LEU A N 1
ATOM 1140 C CA . LEU A 1 149 ? -0.653 24.453 5.066 1 98.56 149 LEU A CA 1
ATOM 1141 C C . LEU A 1 149 ? 0.562 24 4.266 1 98.56 149 LEU A C 1
ATOM 1143 O O . LEU A 1 149 ? 1.5 23.438 4.824 1 98.56 149 LEU A O 1
ATOM 1147 N N . GLU A 1 150 ? 0.475 24.219 2.959 1 98.75 150 GLU A N 1
ATOM 1148 C CA . GLU A 1 150 ? 1.46 23.703 2.01 1 98.75 150 GLU A CA 1
ATOM 1149 C C . GLU A 1 150 ? 2.867 24.188 2.369 1 98.75 150 GLU A C 1
ATOM 1151 O O . GLU A 1 150 ? 3.811 23.391 2.369 1 98.75 150 GLU A O 1
ATOM 1156 N N . ASN A 1 151 ? 3.059 25.422 2.699 1 98.5 151 ASN A N 1
ATOM 1157 C CA . ASN A 1 151 ? 4.375 25.984 2.998 1 98.5 151 ASN A CA 1
ATOM 1158 C C . ASN A 1 151 ? 4.984 25.344 4.242 1 98.5 151 ASN A C 1
ATOM 1160 O O . ASN A 1 151 ? 6.172 25.016 4.262 1 98.5 151 ASN A O 1
ATOM 1164 N N . GLU A 1 152 ? 4.223 25.219 5.309 1 98.38 152 GLU A N 1
ATOM 1165 C CA . GLU A 1 152 ? 4.695 24.594 6.539 1 98.38 152 GLU A CA 1
ATOM 1166 C C . GLU A 1 152 ? 5.07 23.125 6.301 1 98.38 152 GLU A C 1
ATOM 1168 O O . GLU A 1 152 ? 6.102 22.656 6.785 1 98.38 152 GLU A O 1
ATOM 1173 N N . CYS A 1 153 ? 4.207 22.438 5.562 1 98.69 153 CYS A N 1
ATOM 1174 C CA . CYS A 1 153 ? 4.461 21.031 5.254 1 98.69 153 CYS A CA 1
ATOM 1175 C C . CYS A 1 153 ? 5.723 20.891 4.41 1 98.69 153 CYS A C 1
ATOM 1177 O O . CYS A 1 153 ? 6.574 20.047 4.707 1 98.69 153 CYS A O 1
ATOM 1179 N N . ALA A 1 154 ? 5.859 21.703 3.4 1 98.56 154 ALA A N 1
ATOM 1180 C CA . ALA A 1 154 ? 7.023 21.672 2.52 1 98.56 154 ALA A CA 1
ATOM 1181 C C . ALA A 1 154 ? 8.297 22.031 3.273 1 98.56 154 ALA A C 1
ATOM 1183 O O . ALA A 1 154 ? 9.359 21.469 3.023 1 98.56 154 ALA A O 1
ATOM 1184 N N . ALA A 1 155 ? 8.234 23.016 4.164 1 98.19 155 ALA A N 1
ATOM 1185 C CA . ALA A 1 155 ? 9.391 23.484 4.934 1 98.19 155 ALA A CA 1
ATOM 1186 C C . ALA A 1 155 ? 9.945 22.359 5.801 1 98.19 155 ALA A C 1
ATOM 1188 O O . ALA A 1 155 ? 11.164 22.219 5.949 1 98.19 155 ALA A O 1
ATOM 1189 N N . LEU A 1 156 ? 9.062 21.609 6.422 1 97.12 156 LEU A N 1
ATOM 1190 C CA . LEU A 1 156 ? 9.492 20.484 7.242 1 97.12 156 LEU A CA 1
ATOM 1191 C C . LEU A 1 156 ? 10.344 19.516 6.434 1 97.12 156 LEU A C 1
ATOM 1193 O O . LEU A 1 156 ? 11.375 19.047 6.914 1 97.12 156 LEU A O 1
ATOM 1197 N N . LEU A 1 157 ? 9.945 19.203 5.176 1 96.62 157 LEU A N 1
ATOM 1198 C CA . LEU A 1 157 ? 10.688 18.312 4.297 1 96.62 157 LEU A CA 1
ATOM 1199 C C . LEU A 1 157 ? 12 18.938 3.854 1 96.62 157 LEU A C 1
ATOM 1201 O O . LEU A 1 157 ? 13.047 18.297 3.867 1 96.62 157 LEU A O 1
ATOM 1205 N N . ARG A 1 158 ? 11.922 20.188 3.494 1 96.62 158 ARG A N 1
ATOM 1206 C CA . ARG A 1 158 ? 13.117 20.906 3.062 1 96.62 158 ARG A CA 1
ATOM 1207 C C . ARG A 1 158 ? 14.172 20.922 4.164 1 96.62 158 ARG A C 1
ATOM 1209 O O . ARG A 1 158 ? 15.352 20.688 3.898 1 96.62 158 ARG A O 1
ATOM 1216 N N . ASP A 1 159 ? 13.742 21.25 5.359 1 94.94 159 ASP A N 1
ATOM 1217 C CA . ASP A 1 159 ? 14.656 21.297 6.496 1 94.94 159 ASP A CA 1
ATOM 1218 C C . ASP A 1 159 ? 15.289 19.922 6.746 1 94.94 159 ASP A C 1
ATOM 1220 O O . ASP A 1 159 ? 16.484 19.828 7.039 1 94.94 159 ASP A O 1
ATOM 1224 N N . PHE A 1 160 ? 14.531 18.922 6.645 1 94.25 160 PHE A N 1
ATOM 1225 C CA . PHE A 1 160 ? 15 17.562 6.84 1 94.25 160 PHE A CA 1
ATOM 1226 C C . PHE A 1 160 ? 16.094 17.219 5.844 1 94.25 160 PHE A C 1
ATOM 1228 O O . PHE A 1 160 ? 17.156 16.703 6.227 1 94.25 160 PHE A O 1
ATOM 1235 N N . PHE A 1 161 ? 15.867 17.5 4.52 1 92.69 161 PHE A N 1
ATOM 1236 C CA . PHE A 1 161 ? 16.812 17.125 3.475 1 92.69 161 PHE A CA 1
ATOM 1237 C C . PHE A 1 161 ? 18.047 18.016 3.502 1 92.69 161 PHE A C 1
ATOM 1239 O O . PHE A 1 161 ? 19.156 17.578 3.195 1 92.69 161 PHE A O 1
ATOM 1246 N N . ALA A 1 162 ? 17.859 19.312 3.916 1 92.06 162 ALA A N 1
ATOM 1247 C CA . ALA A 1 162 ? 18.969 20.25 4.035 1 92.06 162 ALA A CA 1
ATOM 1248 C C . ALA A 1 162 ? 19.938 19.797 5.125 1 92.06 162 ALA A C 1
ATOM 1250 O O . ALA A 1 162 ? 21.156 19.984 5.008 1 92.06 162 ALA A O 1
ATOM 1251 N N . ALA A 1 163 ? 19.438 19.188 6.137 1 86.81 163 ALA A N 1
ATOM 1252 C CA . ALA A 1 163 ? 20.25 18.75 7.273 1 86.81 163 ALA A CA 1
ATOM 1253 C C . ALA A 1 163 ? 21.047 17.484 6.934 1 86.81 163 ALA A C 1
ATOM 1255 O O . ALA A 1 163 ? 21.969 17.125 7.66 1 86.81 163 ALA A O 1
ATOM 1256 N N . ARG A 1 164 ? 20.797 16.828 5.875 1 82.81 164 ARG A N 1
ATOM 1257 C CA . ARG A 1 164 ? 21.438 15.562 5.512 1 82.81 164 ARG A CA 1
ATOM 1258 C C . ARG A 1 164 ? 22.328 15.742 4.289 1 82.81 164 ARG A C 1
ATOM 1260 O O . ARG A 1 164 ? 22.938 14.773 3.809 1 82.81 164 ARG A O 1
ATOM 1267 N N . ARG A 1 165 ? 22.328 16.984 3.746 1 68.12 165 ARG A N 1
ATOM 1268 C CA . ARG A 1 165 ? 23.328 17.344 2.744 1 68.12 165 ARG A CA 1
ATOM 1269 C C . ARG A 1 165 ? 24.609 17.844 3.402 1 68.12 165 ARG A C 1
ATOM 1271 O O . ARG A 1 165 ? 24.562 18.406 4.5 1 68.12 165 ARG A O 1
ATOM 1278 N N . MET B 1 1 ? 16.562 -15.992 -14.352 1 46.69 1 MET B N 1
ATOM 1279 C CA . MET B 1 1 ? 15.672 -17.062 -13.938 1 46.69 1 MET B CA 1
ATOM 1280 C C . MET B 1 1 ? 14.805 -17.531 -15.102 1 46.69 1 MET B C 1
ATOM 1282 O O . MET B 1 1 ? 14.094 -16.734 -15.703 1 46.69 1 MET B O 1
ATOM 1286 N N . THR B 1 2 ? 14.938 -18.656 -15.648 1 55.44 2 THR B N 1
ATOM 1287 C CA . THR B 1 2 ? 14.383 -19.203 -16.875 1 55.44 2 THR B CA 1
ATOM 1288 C C . THR B 1 2 ? 12.875 -19.391 -16.75 1 55.44 2 THR B C 1
ATOM 1290 O O . THR B 1 2 ? 12.328 -19.375 -15.641 1 55.44 2 THR B O 1
ATOM 1293 N N . LYS B 1 3 ? 12.07 -19.25 -17.922 1 56.78 3 LYS B N 1
ATOM 1294 C CA . LYS B 1 3 ? 10.633 -19.484 -18.047 1 56.78 3 LYS B CA 1
ATOM 1295 C C . LYS B 1 3 ? 10.188 -20.625 -17.125 1 56.78 3 LYS B C 1
ATOM 1297 O O . LYS B 1 3 ? 9.164 -20.5 -16.453 1 56.78 3 LYS B O 1
ATOM 1302 N N . LEU B 1 4 ? 10.844 -21.766 -17.219 1 61.38 4 LEU B N 1
ATOM 1303 C CA . LEU B 1 4 ? 10.516 -22.969 -16.453 1 61.38 4 LEU B CA 1
ATOM 1304 C C . LEU B 1 4 ? 10.5 -22.672 -14.961 1 61.38 4 LEU B C 1
ATOM 1306 O O . LEU B 1 4 ? 9.633 -23.172 -14.234 1 61.38 4 LEU B O 1
ATOM 1310 N N . ASN B 1 5 ? 11.164 -21.656 -14.617 1 89.69 5 ASN B N 1
ATOM 1311 C CA . ASN B 1 5 ? 11.305 -21.312 -13.203 1 89.69 5 ASN B CA 1
ATOM 1312 C C . ASN B 1 5 ? 10.164 -20.422 -12.719 1 89.69 5 ASN B C 1
ATOM 1314 O O . ASN B 1 5 ? 9.641 -20.609 -11.617 1 89.69 5 ASN B O 1
ATOM 1318 N N . ASP B 1 6 ? 9.43 -19.906 -13.727 1 97.94 6 ASP B N 1
ATOM 1319 C CA . ASP B 1 6 ? 8.359 -19 -13.336 1 97.94 6 ASP B CA 1
ATOM 1320 C C . ASP B 1 6 ? 7.082 -19.781 -13 1 97.94 6 ASP B C 1
ATOM 1322 O O . ASP B 1 6 ? 6.375 -19.438 -12.047 1 97.94 6 ASP B O 1
ATOM 1326 N N . GLU B 1 7 ? 6.77 -20.781 -13.805 1 98.25 7 GLU B N 1
ATOM 1327 C CA . GLU B 1 7 ? 5.594 -21.609 -13.539 1 98.25 7 GLU B CA 1
ATOM 1328 C C . GLU B 1 7 ? 5.711 -22.328 -12.195 1 98.25 7 GLU B C 1
ATOM 1330 O O . GLU B 1 7 ? 4.723 -22.453 -11.469 1 98.25 7 GLU B O 1
ATOM 1335 N N . PHE B 1 8 ? 6.902 -22.828 -11.938 1 98.38 8 PHE B N 1
ATOM 1336 C CA . PHE B 1 8 ? 7.137 -23.5 -10.664 1 98.38 8 PHE B CA 1
ATOM 1337 C C . PHE B 1 8 ? 6.812 -22.562 -9.5 1 98.38 8 PHE B C 1
ATOM 1339 O O . PHE B 1 8 ? 6.055 -22.922 -8.602 1 98.38 8 PHE B O 1
ATOM 1346 N N . TRP B 1 9 ? 7.336 -21.375 -9.516 1 98.69 9 TRP B N 1
ATOM 1347 C CA . TRP B 1 9 ? 7.152 -20.422 -8.422 1 98.69 9 TRP B CA 1
ATOM 1348 C C . TRP B 1 9 ? 5.719 -19.906 -8.383 1 98.69 9 TRP B C 1
ATOM 1350 O O . TRP B 1 9 ? 5.18 -19.641 -7.305 1 98.69 9 TRP B O 1
ATOM 1360 N N . MET B 1 10 ? 5.094 -19.781 -9.562 1 98.88 10 MET B N 1
ATOM 1361 C CA . MET B 1 10 ? 3.691 -19.375 -9.578 1 98.88 10 MET B CA 1
ATOM 1362 C C . MET B 1 10 ? 2.811 -20.422 -8.906 1 98.88 10 MET B C 1
ATOM 1364 O O . MET B 1 10 ? 1.832 -20.078 -8.242 1 98.88 10 MET B O 1
ATOM 1368 N N . ARG B 1 11 ? 3.172 -21.688 -9.102 1 98.62 11 ARG B N 1
ATOM 1369 C CA . ARG B 1 11 ? 2.432 -22.75 -8.414 1 98.62 11 ARG B CA 1
ATOM 1370 C C . ARG B 1 11 ? 2.562 -22.609 -6.902 1 98.62 11 ARG B C 1
ATOM 1372 O O . ARG B 1 11 ? 1.614 -22.891 -6.164 1 98.62 11 ARG B O 1
ATOM 1379 N N . GLU B 1 12 ? 3.727 -22.188 -6.449 1 98.44 12 GLU B N 1
ATOM 1380 C CA . GLU B 1 12 ? 3.91 -21.906 -5.027 1 98.44 12 GLU B CA 1
ATOM 1381 C C . GLU B 1 12 ? 3.018 -20.75 -4.566 1 98.44 12 GLU B C 1
ATOM 1383 O O . GLU B 1 12 ? 2.451 -20.797 -3.475 1 98.44 12 GLU B O 1
ATOM 1388 N N . ALA B 1 13 ? 2.932 -19.688 -5.391 1 98.81 13 ALA B N 1
ATOM 1389 C CA . ALA B 1 13 ? 2.031 -18.578 -5.082 1 98.81 13 ALA B CA 1
ATOM 1390 C C . ALA B 1 13 ? 0.58 -19.047 -5.031 1 98.81 13 ALA B C 1
ATOM 1392 O O . ALA B 1 13 ? -0.187 -18.625 -4.164 1 98.81 13 ALA B O 1
ATOM 1393 N N . LEU B 1 14 ? 0.219 -19.953 -5.93 1 98.62 14 LEU B N 1
ATOM 1394 C CA . LEU B 1 14 ? -1.133 -20.5 -5.969 1 98.62 14 LEU B CA 1
ATOM 1395 C C . LEU B 1 14 ? -1.421 -21.344 -4.727 1 98.62 14 LEU B C 1
ATOM 1397 O O . LEU B 1 14 ? -2.539 -21.328 -4.207 1 98.62 14 LEU B O 1
ATOM 1401 N N . LEU B 1 15 ? -0.426 -22.125 -4.281 1 98.06 15 LEU B N 1
ATOM 1402 C CA . LEU B 1 15 ? -0.578 -22.859 -3.027 1 98.06 15 LEU B CA 1
ATOM 1403 C C . LEU B 1 15 ? -0.859 -21.891 -1.871 1 98.06 15 LEU B C 1
ATOM 1405 O O . LEU B 1 15 ? -1.686 -22.188 -1.005 1 98.06 15 LEU B O 1
ATOM 1409 N N . GLU B 1 16 ? -0.178 -20.75 -1.864 1 98 16 GLU B N 1
ATOM 1410 C CA . GLU B 1 16 ? -0.433 -19.734 -0.852 1 98 16 GLU B CA 1
ATOM 1411 C C . GLU B 1 16 ? -1.86 -19.203 -0.951 1 98 16 GLU B C 1
ATOM 1413 O O . GLU B 1 16 ? -2.52 -18.984 0.068 1 98 16 GLU B O 1
ATOM 1418 N N . ALA B 1 17 ? -2.32 -18.953 -2.164 1 98.06 17 ALA B N 1
ATOM 1419 C CA . ALA B 1 17 ? -3.684 -18.484 -2.391 1 98.06 17 ALA B CA 1
ATOM 1420 C C . ALA B 1 17 ? -4.703 -19.453 -1.808 1 98.06 17 ALA B C 1
ATOM 1422 O O . ALA B 1 17 ? -5.711 -19.031 -1.234 1 98.06 17 ALA B O 1
ATOM 1423 N N . ARG B 1 18 ? -4.465 -20.719 -1.924 1 96 18 ARG B N 1
ATOM 1424 C CA . ARG B 1 18 ? -5.387 -21.75 -1.451 1 96 18 ARG B CA 1
ATOM 1425 C C . ARG B 1 18 ? -5.434 -21.781 0.073 1 96 18 ARG B C 1
ATOM 1427 O O . ARG B 1 18 ? -6.441 -22.172 0.66 1 96 18 ARG B O 1
ATOM 1434 N N . LYS B 1 19 ? -4.336 -21.375 0.711 1 93.81 19 LYS B N 1
ATOM 1435 C CA . LYS B 1 19 ? -4.355 -21.266 2.166 1 93.81 19 LYS B CA 1
ATOM 1436 C C . LYS B 1 19 ? -5.383 -20.219 2.619 1 93.81 19 LYS B C 1
ATOM 1438 O O . LYS B 1 19 ? -5.961 -20.344 3.699 1 93.81 19 LYS B O 1
ATOM 1443 N N . CYS B 1 20 ? -5.535 -19.219 1.828 1 90.12 20 CYS B N 1
ATOM 1444 C CA . CYS B 1 20 ? -6.523 -18.188 2.09 1 90.12 20 CYS B CA 1
ATOM 1445 C C . CYS B 1 20 ? -7.918 -18.781 2.223 1 90.12 20 CYS B C 1
ATOM 1447 O O . CYS B 1 20 ? -8.68 -18.391 3.111 1 90.12 20 CYS B O 1
ATOM 1449 N N . LEU B 1 21 ? -8.203 -19.766 1.417 1 87.19 21 LEU B N 1
ATOM 1450 C CA . LEU B 1 21 ? -9.5 -20.438 1.427 1 87.19 21 LEU B CA 1
ATOM 1451 C C . LEU B 1 21 ? -9.672 -21.281 2.689 1 87.19 21 LEU B C 1
ATOM 1453 O O . LEU B 1 21 ? -10.758 -21.328 3.266 1 87.19 21 LEU B O 1
ATOM 1457 N N . ARG B 1 22 ? -8.672 -21.828 3.117 1 82.81 22 ARG B N 1
ATOM 1458 C CA . ARG B 1 22 ? -8.719 -22.688 4.297 1 82.81 22 ARG B CA 1
ATOM 1459 C C . ARG B 1 22 ? -8.93 -21.875 5.562 1 82.81 22 ARG B C 1
ATOM 1461 O O . ARG B 1 22 ? -9.672 -22.266 6.457 1 82.81 22 ARG B O 1
ATOM 1468 N N . ALA B 1 23 ? -8.281 -20.766 5.625 1 77.31 23 ALA B N 1
ATOM 1469 C CA . ALA B 1 23 ? -8.406 -19.891 6.789 1 77.31 23 ALA B CA 1
ATOM 1470 C C . ALA B 1 23 ? -9.844 -19.406 6.953 1 77.31 23 ALA B C 1
ATOM 1472 O O . ALA B 1 23 ? -10.367 -19.359 8.07 1 77.31 23 ALA B O 1
ATOM 1473 N N . SER B 1 24 ? -10.477 -19.125 5.891 1 71.94 24 SER B N 1
ATOM 1474 C CA . SER B 1 24 ? -11.859 -18.656 5.887 1 71.94 24 SER B CA 1
ATOM 1475 C C . SER B 1 24 ? -12.82 -19.766 6.312 1 71.94 24 SER B C 1
ATOM 1477 O O . SER B 1 24 ? -13.727 -19.531 7.109 1 71.94 24 SE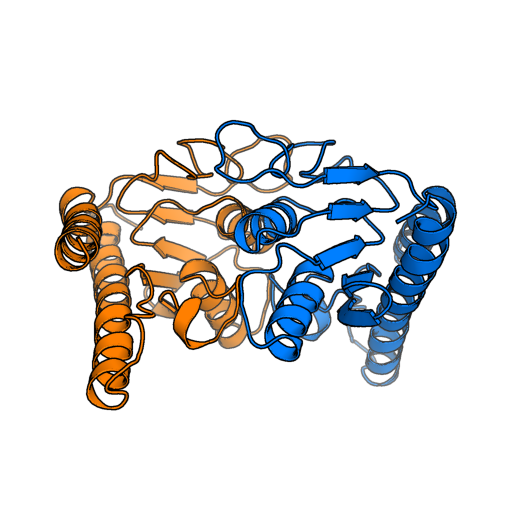R B O 1
ATOM 1479 N N . ALA B 1 25 ? -12.555 -20.922 5.762 1 68.31 25 ALA B N 1
ATOM 1480 C CA . ALA B 1 25 ? -13.414 -22.062 6.082 1 68.31 25 ALA B CA 1
ATOM 1481 C C . ALA B 1 25 ? -13.367 -22.391 7.57 1 68.31 25 ALA B C 1
ATOM 1483 O O . ALA B 1 25 ? -14.391 -22.734 8.172 1 68.31 25 ALA B O 1
ATOM 1484 N N . GLN B 1 26 ? -12.258 -22.328 8.148 1 67.62 26 GLN B N 1
ATOM 1485 C CA . GLN B 1 26 ? -12.078 -22.641 9.562 1 67.62 26 GLN B CA 1
ATOM 1486 C C . GLN B 1 26 ? -12.852 -21.672 10.445 1 67.62 26 GLN B C 1
ATOM 1488 O O . GLN B 1 26 ? -13.445 -22.078 11.453 1 67.62 26 GLN B O 1
ATOM 1493 N N . LEU B 1 27 ? -12.992 -20.484 9.984 1 65.5 27 LEU B N 1
ATOM 1494 C CA . LEU B 1 27 ? -13.703 -19.484 10.766 1 65.5 27 LEU B CA 1
ATOM 1495 C C . LEU B 1 27 ? -15.211 -19.641 10.602 1 65.5 27 LEU B C 1
ATOM 1497 O O . LEU B 1 27 ? -15.969 -19.453 11.562 1 65.5 27 LEU B O 1
ATOM 1501 N N . SER B 1 28 ? -15.617 -20 9.398 1 63.56 28 SER B N 1
ATOM 1502 C CA . SER B 1 28 ? -17.031 -20.188 9.133 1 63.56 28 SER B CA 1
ATOM 1503 C C . SER B 1 28 ? -17.609 -21.344 9.961 1 63.56 28 SER B C 1
ATOM 1505 O O . SER B 1 28 ? -18.766 -21.312 10.367 1 63.56 28 SER B O 1
ATOM 1507 N N . ASN B 1 29 ? -16.875 -22.391 10.102 1 61.59 29 ASN B N 1
ATOM 1508 C CA . ASN B 1 29 ? -17.375 -23.516 10.875 1 61.59 29 ASN B CA 1
ATOM 1509 C C . ASN B 1 29 ? -17.641 -23.141 12.328 1 61.59 29 ASN B C 1
ATOM 1511 O O . ASN B 1 29 ? -18.484 -23.75 12.992 1 61.59 29 ASN B O 1
ATOM 1515 N N . PHE B 1 30 ? -17.062 -22.219 12.797 1 57.41 30 PHE B N 1
ATOM 1516 C CA . PHE B 1 30 ? -17.234 -21.859 14.195 1 57.41 30 PHE B CA 1
ATOM 1517 C C . PHE B 1 30 ? -18.312 -20.797 14.352 1 57.41 30 PHE B C 1
ATOM 1519 O O . PHE B 1 30 ? -18.938 -20.688 15.406 1 57.41 30 PHE B O 1
ATOM 1526 N N . SER B 1 31 ? -18.391 -19.906 13.508 1 53.78 31 SER B N 1
ATOM 1527 C CA . SER B 1 31 ? -19.375 -18.844 13.703 1 53.78 31 SER B CA 1
ATOM 1528 C C . SER B 1 31 ? -20.594 -19.062 12.805 1 53.78 31 SER B C 1
ATOM 1530 O O . SER B 1 31 ? -20.438 -19.312 11.602 1 53.78 31 SER B O 1
ATOM 1532 N N . SER B 1 32 ? -21.844 -19.641 13.312 1 51.47 32 SER B N 1
ATOM 1533 C CA . SER B 1 32 ? -23.141 -19.844 12.68 1 51.47 32 SER B CA 1
ATOM 1534 C C . SER B 1 32 ? -23.469 -18.703 11.711 1 51.47 32 SER B C 1
ATOM 1536 O O . SER B 1 32 ? -24.203 -18.906 10.742 1 51.47 32 SER B O 1
ATOM 1538 N N . SER B 1 33 ? -23.547 -17.453 12.156 1 45.91 33 SER B N 1
ATOM 1539 C CA . SER B 1 33 ? -24.047 -16.25 11.5 1 45.91 33 SER B CA 1
ATOM 1540 C C . SER B 1 33 ? -22.969 -15.617 10.625 1 45.91 33 SER B C 1
ATOM 1542 O O . SER B 1 33 ? -23.109 -14.477 10.18 1 45.91 33 SER B O 1
ATOM 1544 N N . ALA B 1 34 ? -21.797 -16.078 10.609 1 44.59 34 ALA B N 1
ATOM 1545 C CA . ALA B 1 34 ? -20.672 -15.273 10.172 1 44.59 34 ALA B CA 1
ATOM 1546 C C . ALA B 1 34 ? -20.766 -14.953 8.688 1 44.59 34 ALA B C 1
ATOM 1548 O O . ALA B 1 34 ? -20.797 -15.859 7.852 1 44.59 34 ALA B O 1
ATOM 1549 N N . SER B 1 35 ? -21.531 -14.055 8.297 1 48.38 35 SER B N 1
ATOM 1550 C CA . SER B 1 35 ? -21.375 -13.406 6.992 1 48.38 35 SER B CA 1
ATOM 1551 C C . SER B 1 35 ? -20.016 -13.711 6.375 1 48.38 35 SER B C 1
ATOM 1553 O O . SER B 1 35 ? -18.984 -13.602 7.043 1 48.38 35 SER B O 1
ATOM 1555 N N . LYS B 1 36 ? -19.984 -14.688 5.43 1 52.06 36 LYS B N 1
ATOM 1556 C CA . LYS B 1 36 ? -18.891 -15.359 4.746 1 52.06 36 LYS B CA 1
ATOM 1557 C C . LYS B 1 36 ? -17.75 -14.383 4.461 1 52.06 36 LYS B C 1
ATOM 1559 O O . LYS B 1 36 ? -17.75 -13.703 3.432 1 52.06 36 LYS B O 1
ATOM 1564 N N . LEU B 1 37 ? -17.172 -13.672 5.465 1 60.03 37 LEU B N 1
ATOM 1565 C CA . LEU B 1 37 ? -16.031 -12.766 5.426 1 60.03 37 LEU B CA 1
ATOM 1566 C C . LEU B 1 37 ? -14.797 -13.461 4.863 1 60.03 37 LEU B C 1
ATOM 1568 O O . LEU B 1 37 ? -13.859 -13.773 5.605 1 60.03 37 LEU B O 1
ATOM 1572 N N . ASP B 1 38 ? -14.992 -13.938 3.643 1 85.06 38 ASP B N 1
ATOM 1573 C CA . ASP B 1 38 ? -13.883 -14.695 3.072 1 85.06 38 ASP B CA 1
ATOM 1574 C C . ASP B 1 38 ? -12.984 -13.805 2.227 1 85.06 38 ASP B C 1
ATOM 1576 O O . ASP B 1 38 ? -13.469 -12.992 1.438 1 85.06 38 ASP B O 1
ATOM 1580 N N . ASP B 1 39 ? -11.82 -13.906 2.531 1 94.12 39 ASP B N 1
ATOM 1581 C CA . ASP B 1 39 ? -10.828 -13.203 1.725 1 94.12 39 ASP B CA 1
ATOM 1582 C C . ASP B 1 39 ? -10.727 -13.805 0.324 1 94.12 39 ASP B C 1
ATOM 1584 O O . ASP B 1 39 ? -10.781 -15.023 0.162 1 94.12 39 ASP B O 1
ATOM 1588 N N . VAL B 1 40 ? -10.719 -12.922 -0.735 1 96.44 40 VAL B N 1
ATOM 1589 C CA . VAL B 1 40 ? -10.461 -13.367 -2.1 1 96.44 40 VAL B CA 1
ATOM 1590 C C . VAL B 1 40 ? -9.141 -14.133 -2.146 1 96.44 40 VAL B C 1
ATOM 1592 O O . VAL B 1 40 ? -8.117 -13.656 -1.641 1 96.44 40 VAL B O 1
ATOM 1595 N N . PRO B 1 41 ? -9.133 -15.336 -2.67 1 97.62 41 PRO B N 1
ATOM 1596 C CA . PRO B 1 41 ? -7.93 -16.172 -2.619 1 97.62 41 PRO B CA 1
ATOM 1597 C C . PRO B 1 41 ? -6.84 -15.688 -3.574 1 97.62 41 PRO B C 1
ATOM 1599 O O . PRO B 1 41 ? -6.77 -16.141 -4.719 1 97.62 41 PRO B O 1
ATOM 1602 N N . ILE B 1 42 ? -6.031 -14.852 -3.178 1 98.81 42 ILE B N 1
ATOM 1603 C CA . ILE B 1 42 ? -4.84 -14.375 -3.867 1 98.81 42 ILE B CA 1
ATOM 1604 C C . ILE B 1 42 ? -3.596 -14.727 -3.053 1 98.81 42 ILE B C 1
ATOM 1606 O O . ILE B 1 42 ? -3.588 -14.586 -1.828 1 98.81 42 ILE B O 1
ATOM 1610 N N . GLY B 1 43 ? -2.586 -15.242 -3.654 1 98.81 43 GLY B N 1
ATOM 1611 C CA . GLY B 1 43 ? -1.337 -15.609 -3.006 1 98.81 43 GLY B CA 1
ATOM 1612 C C . GLY B 1 43 ? -0.117 -15.016 -3.686 1 98.81 43 GLY B C 1
ATOM 1613 O O . GLY B 1 43 ? -0.106 -14.828 -4.902 1 98.81 43 GLY B O 1
ATOM 1614 N N . ALA B 1 44 ? 0.859 -14.68 -2.889 1 98.94 44 ALA B N 1
ATOM 1615 C CA . ALA B 1 44 ? 2.107 -14.102 -3.377 1 98.94 44 ALA B CA 1
ATOM 1616 C C . ALA B 1 44 ? 3.309 -14.688 -2.641 1 98.94 44 ALA B C 1
ATOM 1618 O O . ALA B 1 44 ? 3.213 -15.039 -1.462 1 98.94 44 ALA B O 1
ATOM 1619 N N . ILE B 1 45 ? 4.441 -14.797 -3.316 1 98.88 45 ILE B N 1
ATOM 1620 C CA . ILE B 1 45 ? 5.699 -15.172 -2.689 1 98.88 45 ILE B CA 1
ATOM 1621 C C . ILE B 1 45 ? 6.828 -14.289 -3.223 1 98.88 45 ILE B C 1
ATOM 1623 O O . ILE B 1 45 ? 6.785 -13.852 -4.371 1 98.88 45 ILE B O 1
ATOM 1627 N N . CYS B 1 46 ? 7.734 -13.992 -2.418 1 98.88 46 CYS B N 1
ATOM 1628 C CA . CYS B 1 46 ? 8.992 -13.344 -2.77 1 98.88 46 CYS B CA 1
ATOM 1629 C C . CYS B 1 46 ? 10.133 -14.352 -2.824 1 98.88 46 CYS B C 1
ATOM 1631 O O . CYS B 1 46 ? 10.328 -15.125 -1.883 1 98.88 46 CYS B O 1
ATOM 1633 N N . VAL B 1 47 ? 10.844 -14.344 -3.941 1 98.81 47 VAL B N 1
ATOM 1634 C CA . VAL B 1 47 ? 11.914 -15.312 -4.148 1 98.81 47 VAL B CA 1
ATOM 1635 C C . VAL B 1 47 ? 13.234 -14.578 -4.359 1 98.81 47 VAL B C 1
ATOM 1637 O O . VAL B 1 47 ? 13.312 -13.633 -5.152 1 98.81 47 VAL B O 1
ATOM 1640 N N . ARG B 1 48 ? 14.234 -14.898 -3.682 1 98.06 48 ARG B N 1
ATOM 1641 C CA . ARG B 1 48 ? 15.609 -14.461 -3.865 1 98.06 48 ARG B CA 1
ATOM 1642 C C . ARG B 1 48 ? 16.516 -15.641 -4.219 1 98.06 48 ARG B C 1
ATOM 1644 O O . ARG B 1 48 ? 16.703 -16.547 -3.41 1 98.06 48 ARG B O 1
ATOM 1651 N N . GLY B 1 49 ? 17.031 -15.547 -5.418 1 94.81 49 GLY B N 1
ATOM 1652 C CA . GLY B 1 49 ? 17.703 -16.75 -5.895 1 94.81 49 GLY B CA 1
ATOM 1653 C C . GLY B 1 49 ? 16.766 -17.938 -6.035 1 94.81 49 GLY B C 1
ATOM 1654 O O . GLY B 1 49 ? 15.875 -17.938 -6.883 1 94.81 49 GLY B O 1
ATOM 1655 N N . GLN B 1 50 ? 16.938 -18.938 -5.262 1 95.5 50 GLN B N 1
ATOM 1656 C CA . GLN B 1 50 ? 16.078 -20.125 -5.289 1 95.5 50 GLN B CA 1
ATOM 1657 C C . GLN B 1 50 ? 15.43 -20.359 -3.932 1 95.5 50 GLN B C 1
ATOM 1659 O O . GLN B 1 50 ? 15.055 -21.5 -3.607 1 95.5 50 GLN B O 1
ATOM 1664 N N . THR B 1 51 ? 15.297 -19.25 -3.25 1 97.44 51 THR B N 1
ATOM 1665 C CA . THR B 1 51 ? 14.758 -19.359 -1.897 1 97.44 51 THR B CA 1
ATOM 1666 C C . THR B 1 51 ? 13.555 -18.438 -1.72 1 97.44 51 THR B C 1
ATOM 1668 O O . THR B 1 51 ? 13.602 -17.266 -2.111 1 97.44 51 THR B O 1
ATOM 1671 N N . VAL B 1 52 ? 12.508 -19.016 -1.19 1 98.62 52 VAL B N 1
ATOM 1672 C CA . VAL B 1 52 ? 11.383 -18.188 -0.806 1 98.62 52 VAL B CA 1
ATOM 1673 C C . VAL B 1 52 ? 11.727 -17.391 0.452 1 98.62 52 VAL B C 1
ATOM 1675 O O . VAL B 1 52 ? 12.078 -17.969 1.481 1 98.62 52 VAL B O 1
ATOM 1678 N N . VAL B 1 53 ? 11.617 -16.062 0.374 1 98.81 53 VAL B N 1
ATOM 1679 C CA . VAL B 1 53 ? 12.016 -15.242 1.517 1 98.81 53 VAL B CA 1
ATOM 1680 C C . VAL B 1 53 ? 10.789 -14.539 2.098 1 98.81 53 VAL B C 1
ATOM 1682 O O . VAL B 1 53 ? 10.883 -13.867 3.129 1 98.81 53 VAL B O 1
ATOM 1685 N N . GLY B 1 54 ? 9.625 -14.641 1.492 1 98.81 54 GLY B N 1
ATOM 1686 C CA . GLY B 1 54 ? 8.367 -14.086 1.972 1 98.81 54 GLY B CA 1
ATOM 1687 C C . GLY B 1 54 ? 7.152 -14.703 1.306 1 98.81 54 GLY B C 1
ATOM 1688 O O . GLY B 1 54 ? 7.18 -15 0.11 1 98.81 54 GLY B O 1
ATOM 1689 N N . ARG B 1 55 ? 6.129 -14.906 2.055 1 98.75 55 ARG B N 1
ATOM 1690 C CA . ARG B 1 55 ? 4.844 -15.406 1.577 1 98.75 55 ARG B CA 1
ATOM 1691 C C . ARG B 1 55 ? 3.691 -14.594 2.158 1 98.75 55 ARG B C 1
ATOM 1693 O O . ARG B 1 55 ? 3.785 -14.086 3.277 1 98.75 55 ARG B O 1
ATOM 1700 N N . GLY B 1 56 ? 2.678 -14.508 1.38 1 98.56 56 GLY B N 1
ATOM 1701 C CA . GLY B 1 56 ? 1.464 -13.867 1.864 1 98.56 56 GLY B CA 1
ATOM 1702 C C . GLY B 1 56 ? 0.233 -14.234 1.057 1 98.56 56 GLY B C 1
ATOM 1703 O O . GLY B 1 56 ? 0.331 -14.523 -0.138 1 98.56 56 GLY B O 1
ATOM 1704 N N . HIS B 1 57 ? -0.847 -14.32 1.708 1 98.38 57 HIS B N 1
ATOM 1705 C CA . HIS B 1 57 ? -2.16 -14.406 1.08 1 98.38 57 HIS B CA 1
ATOM 1706 C C . HIS B 1 57 ? -3.111 -13.359 1.65 1 98.38 57 HIS B C 1
ATOM 1708 O O . HIS B 1 57 ? -2.844 -12.781 2.707 1 98.38 57 HIS B O 1
ATOM 1714 N N . ASN B 1 58 ? -4.148 -13.055 0.879 1 98 58 ASN B N 1
ATOM 1715 C CA . ASN B 1 58 ? -5.086 -12.031 1.325 1 98 58 ASN B CA 1
ATOM 1716 C C . ASN B 1 58 ? -5.617 -12.32 2.725 1 98 58 ASN B C 1
ATOM 1718 O O . ASN B 1 58 ? -5.969 -13.461 3.033 1 98 58 ASN B O 1
ATOM 1722 N N . ARG B 1 59 ? -5.586 -11.281 3.535 1 96.5 59 ARG B N 1
ATOM 1723 C CA . ARG B 1 59 ? -6.121 -11.391 4.891 1 96.5 59 ARG B CA 1
ATOM 1724 C C . ARG B 1 59 ? -6.938 -10.164 5.262 1 96.5 59 ARG B C 1
ATOM 1726 O O . ARG B 1 59 ? -7.059 -9.82 6.438 1 96.5 59 ARG B O 1
ATOM 1733 N N . ARG B 1 60 ? -7.402 -9.438 4.312 1 96.19 60 ARG B N 1
ATOM 1734 C CA . ARG B 1 60 ? -8.117 -8.18 4.508 1 96.19 60 ARG B CA 1
ATOM 1735 C C . ARG B 1 60 ? -9.32 -8.367 5.426 1 96.19 60 ARG B C 1
ATOM 1737 O O . ARG B 1 60 ? -9.484 -7.629 6.398 1 96.19 60 ARG B O 1
ATOM 1744 N N . GLU B 1 61 ? -10.148 -9.359 5.133 1 93.94 61 GLU B N 1
ATOM 1745 C CA . GLU B 1 61 ? -11.352 -9.609 5.918 1 93.94 61 GLU B CA 1
ATOM 1746 C C . GLU B 1 61 ? -11.008 -10.195 7.285 1 93.94 61 GLU B C 1
ATOM 1748 O O . GLU B 1 61 ? -11.508 -9.727 8.312 1 93.94 61 GLU B O 1
ATOM 1753 N N . LEU B 1 62 ? -10.148 -11.133 7.254 1 92.5 62 LEU B N 1
ATOM 1754 C CA . LEU B 1 62 ? -9.797 -11.852 8.477 1 92.5 62 LEU B CA 1
ATOM 1755 C C . LEU B 1 62 ? -9.156 -10.914 9.492 1 92.5 62 LEU B C 1
ATOM 1757 O O . LEU B 1 62 ? -9.406 -11.031 10.695 1 92.5 62 LEU B O 1
ATOM 1761 N N . SER B 1 63 ? -8.32 -9.992 9.062 1 94.62 63 SER B N 1
ATOM 1762 C CA . SER B 1 63 ? -7.57 -9.141 9.977 1 94.62 63 SER B CA 1
ATOM 1763 C C . SER B 1 63 ? -8.219 -7.762 10.109 1 94.62 63 SER B C 1
ATOM 1765 O O . SER B 1 63 ? -7.738 -6.914 10.867 1 94.62 63 SER B O 1
ATOM 1767 N N . LEU B 1 64 ? -9.266 -7.492 9.312 1 95.75 64 LEU B N 1
ATOM 1768 C CA . LEU B 1 64 ? -9.906 -6.184 9.266 1 95.75 64 LEU B CA 1
ATOM 1769 C C . LEU B 1 64 ? -8.898 -5.09 8.945 1 95.75 64 LEU B C 1
ATOM 1771 O O . LEU B 1 64 ? -8.914 -4.023 9.562 1 95.75 64 LEU B O 1
ATOM 1775 N N . ASP B 1 65 ? -7.953 -5.359 8.094 1 97.94 65 ASP B N 1
ATOM 1776 C CA . ASP B 1 65 ? -6.887 -4.477 7.645 1 97.94 65 ASP B CA 1
ATOM 1777 C C . ASP B 1 65 ? -6.973 -4.242 6.137 1 97.94 65 ASP B C 1
ATOM 1779 O O . ASP B 1 65 ? -6.703 -5.148 5.348 1 97.94 65 ASP B O 1
ATOM 1783 N N . PRO B 1 66 ? -7.316 -3.033 5.758 1 98.25 66 PRO B N 1
ATOM 1784 C CA . PRO B 1 66 ? -7.523 -2.783 4.332 1 98.25 66 PRO B CA 1
ATOM 1785 C C . PRO B 1 66 ? -6.25 -2.953 3.51 1 98.25 66 PRO B C 1
ATOM 1787 O O . PRO B 1 66 ? -6.309 -2.998 2.277 1 98.25 66 PRO B O 1
ATOM 1790 N N . THR B 1 67 ? -5.078 -3.062 4.168 1 98.75 67 THR B N 1
ATOM 1791 C CA . THR B 1 67 ? -3.812 -3.119 3.441 1 98.75 67 THR B CA 1
ATOM 1792 C C . THR B 1 67 ? -3.283 -4.551 3.391 1 98.75 67 THR B C 1
ATOM 1794 O O . THR B 1 67 ? -2.254 -4.816 2.768 1 98.75 67 THR B O 1
ATOM 1797 N N . ALA B 1 68 ? -4.035 -5.492 3.975 1 98.5 68 ALA B N 1
ATOM 1798 C CA . ALA B 1 68 ? -3.516 -6.848 4.129 1 98.5 68 ALA B CA 1
ATOM 1799 C C . ALA B 1 68 ? -3.727 -7.664 2.855 1 98.5 68 ALA B C 1
ATOM 1801 O O . ALA B 1 68 ? -4.309 -8.75 2.898 1 98.5 68 ALA B O 1
ATOM 1802 N N . HIS B 1 69 ? -3.217 -7.184 1.765 1 98.88 69 HIS B N 1
ATOM 1803 C CA . HIS B 1 69 ? -3.168 -7.914 0.504 1 98.88 69 HIS B CA 1
ATOM 1804 C C . HIS B 1 69 ? -2.004 -8.898 0.484 1 98.88 69 HIS B C 1
ATOM 1806 O O . HIS B 1 69 ? -1.017 -8.719 1.198 1 98.88 69 HIS B O 1
ATOM 1812 N N . ALA B 1 70 ? -2.076 -9.914 -0.332 1 98.88 70 ALA B N 1
ATOM 1813 C CA . ALA B 1 70 ? -1.064 -10.961 -0.46 1 98.88 70 ALA B CA 1
ATOM 1814 C C . ALA B 1 70 ? 0.312 -10.367 -0.736 1 98.88 70 ALA B C 1
ATOM 1816 O O . ALA B 1 70 ? 1.296 -10.734 -0.091 1 98.88 70 ALA B O 1
ATOM 1817 N N . GLU B 1 71 ? 0.38 -9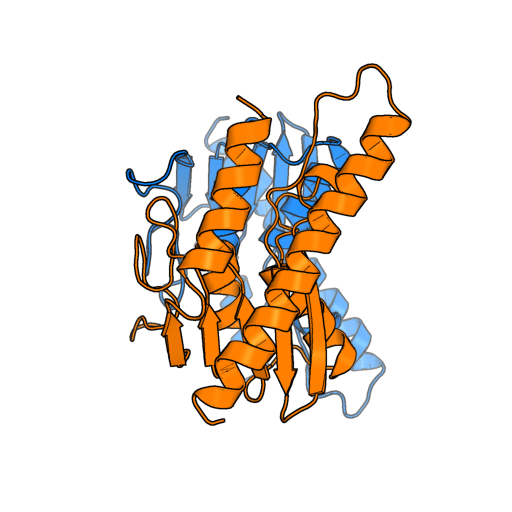.422 -1.692 1 98.94 71 GLU B N 1
ATOM 1818 C CA . GLU B 1 71 ? 1.646 -8.812 -2.09 1 98.94 71 GLU B CA 1
ATOM 1819 C C . GLU B 1 71 ? 2.26 -8.016 -0.942 1 98.94 71 GLU B C 1
ATOM 1821 O O . GLU B 1 71 ? 3.467 -8.094 -0.701 1 98.94 71 GLU B O 1
ATOM 1826 N N . ILE B 1 72 ? 1.427 -7.199 -0.255 1 98.94 72 ILE B N 1
ATOM 1827 C CA . ILE B 1 72 ? 1.895 -6.379 0.857 1 98.94 72 ILE B CA 1
ATOM 1828 C C . ILE B 1 72 ? 2.486 -7.273 1.944 1 98.94 72 ILE B C 1
ATOM 1830 O O . ILE B 1 72 ? 3.605 -7.043 2.406 1 98.94 72 ILE B O 1
ATOM 1834 N N . LEU B 1 73 ? 1.794 -8.312 2.279 1 98.88 73 LEU B N 1
ATOM 1835 C CA . LEU B 1 73 ? 2.236 -9.227 3.332 1 98.88 73 LEU B CA 1
ATOM 1836 C C . LEU B 1 73 ? 3.508 -9.961 2.918 1 98.88 73 LEU B C 1
ATOM 1838 O O . LEU B 1 73 ? 4.414 -10.148 3.732 1 98.88 73 LEU B O 1
ATOM 1842 N N . ALA B 1 74 ? 3.592 -10.406 1.666 1 98.94 74 ALA B N 1
ATOM 1843 C CA . ALA B 1 74 ? 4.785 -11.086 1.168 1 98.94 74 ALA B CA 1
ATOM 1844 C C . ALA B 1 74 ? 6 -10.156 1.213 1 98.94 74 ALA B C 1
ATOM 1846 O O . ALA B 1 74 ? 7.094 -10.578 1.602 1 98.94 74 ALA B O 1
ATOM 1847 N N . LEU B 1 75 ? 5.82 -8.914 0.822 1 98.94 75 LEU B N 1
ATOM 1848 C CA . LEU B 1 75 ? 6.902 -7.938 0.827 1 98.94 75 LEU B CA 1
ATOM 1849 C C . LEU B 1 75 ? 7.379 -7.66 2.25 1 98.94 75 LEU B C 1
ATOM 1851 O O . LEU B 1 75 ? 8.586 -7.586 2.502 1 98.94 75 LEU B O 1
ATOM 1855 N N . GLN B 1 76 ? 6.414 -7.469 3.162 1 98.88 76 GLN B N 1
ATOM 1856 C CA . GLN B 1 76 ? 6.762 -7.238 4.559 1 98.88 76 GLN B CA 1
ATOM 1857 C C . GLN B 1 76 ? 7.566 -8.406 5.125 1 98.88 76 GLN B C 1
ATOM 1859 O O . GLN B 1 76 ? 8.578 -8.203 5.797 1 98.88 76 GLN B O 1
ATOM 1864 N N . ARG B 1 77 ? 7.176 -9.586 4.824 1 98.88 77 ARG B N 1
ATOM 1865 C CA . ARG B 1 77 ? 7.879 -10.773 5.297 1 98.88 77 ARG B CA 1
ATOM 1866 C C . ARG B 1 77 ? 9.273 -10.867 4.684 1 98.88 77 ARG B C 1
ATOM 1868 O O . ARG B 1 77 ? 10.234 -11.211 5.367 1 98.88 77 ARG B O 1
ATOM 1875 N N . ALA B 1 78 ? 9.375 -10.609 3.402 1 98.88 78 ALA B N 1
ATOM 1876 C CA . ALA B 1 78 ? 10.672 -10.633 2.738 1 98.88 78 ALA B CA 1
ATOM 1877 C C . ALA B 1 78 ? 11.633 -9.633 3.381 1 98.88 78 ALA B C 1
ATOM 1879 O O . ALA B 1 78 ? 12.797 -9.945 3.631 1 98.88 78 ALA B O 1
ATOM 1880 N N . ALA B 1 79 ? 11.141 -8.414 3.641 1 98.81 79 ALA B N 1
ATOM 1881 C 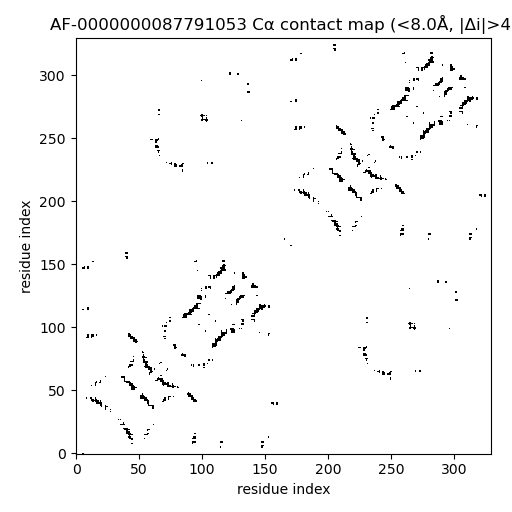CA . ALA B 1 79 ? 11.945 -7.379 4.277 1 98.81 79 ALA B CA 1
ATOM 1882 C C . ALA B 1 79 ? 12.43 -7.828 5.652 1 98.81 79 ALA B C 1
ATOM 1884 O O . ALA B 1 79 ? 13.586 -7.609 6.016 1 98.81 79 ALA B O 1
ATOM 1885 N N . GLN B 1 80 ? 11.5 -8.453 6.367 1 98.56 80 GLN B N 1
ATOM 1886 C CA . GLN B 1 80 ? 11.844 -8.969 7.684 1 98.56 80 GLN B CA 1
ATOM 1887 C C . GLN B 1 80 ? 12.914 -10.062 7.586 1 98.56 80 GLN B C 1
ATOM 1889 O O . GLN B 1 80 ? 13.891 -10.047 8.336 1 98.56 80 GLN B O 1
ATOM 1894 N N . THR B 1 81 ? 12.695 -10.984 6.711 1 98.69 81 THR B N 1
ATOM 1895 C CA . THR B 1 81 ? 13.609 -12.102 6.52 1 98.69 81 THR B CA 1
ATOM 1896 C C . THR B 1 81 ? 15 -11.617 6.121 1 98.69 81 THR B C 1
ATOM 1898 O O . THR B 1 81 ? 16 -12.125 6.609 1 98.69 81 THR B O 1
ATOM 1901 N N . LEU B 1 82 ? 15.062 -10.602 5.293 1 98.31 82 LEU B N 1
ATOM 1902 C CA . LEU B 1 82 ? 16.328 -10.133 4.73 1 98.31 82 LEU B CA 1
ATOM 1903 C C . LEU B 1 82 ? 16.891 -8.984 5.551 1 98.31 82 LEU B C 1
ATOM 1905 O O . LEU B 1 82 ? 18 -8.516 5.293 1 98.31 82 LEU B O 1
ATOM 1909 N N . ASN B 1 83 ? 16.141 -8.531 6.449 1 97.88 83 ASN B N 1
ATOM 1910 C CA . ASN B 1 83 ? 16.516 -7.445 7.344 1 97.88 83 ASN B CA 1
ATOM 1911 C C . ASN B 1 83 ? 16.859 -6.172 6.574 1 97.88 83 ASN B C 1
ATOM 1913 O O . ASN B 1 83 ? 17.922 -5.57 6.805 1 97.88 83 ASN B O 1
ATOM 1917 N N . ARG B 1 84 ? 15.961 -5.848 5.641 1 96.75 84 ARG B N 1
ATOM 1918 C CA . ARG B 1 84 ? 16.078 -4.621 4.859 1 96.75 84 ARG B CA 1
ATOM 1919 C C . ARG B 1 84 ? 14.797 -4.332 4.086 1 96.75 84 ARG B C 1
ATOM 1921 O O . ARG B 1 84 ? 14.086 -5.254 3.688 1 96.75 84 ARG B O 1
ATOM 1928 N N . HIS B 1 85 ? 14.531 -3.039 3.797 1 96.25 85 HIS B N 1
ATOM 1929 C CA . HIS B 1 85 ? 13.32 -2.656 3.084 1 96.25 85 HIS B CA 1
ATOM 1930 C C . HIS B 1 85 ? 13.555 -2.6 1.579 1 96.25 85 HIS B C 1
ATOM 1932 O O . HIS B 1 85 ? 12.609 -2.627 0.793 1 96.25 85 HIS B O 1
ATOM 1938 N N . ASN B 1 86 ? 14.82 -2.408 1.149 1 97.56 86 ASN B N 1
ATOM 1939 C CA . ASN B 1 86 ? 15.195 -2.471 -0.259 1 97.56 86 ASN B CA 1
ATOM 1940 C C . ASN B 1 86 ? 15.297 -3.912 -0.75 1 97.56 86 ASN B C 1
ATOM 1942 O O . ASN B 1 86 ? 16.047 -4.711 -0.2 1 97.56 86 ASN B O 1
ATOM 1946 N N . LEU B 1 87 ? 14.516 -4.27 -1.793 1 98.5 87 LEU B N 1
ATOM 1947 C CA . LEU B 1 87 ? 14.391 -5.652 -2.244 1 98.5 87 LEU B CA 1
ATOM 1948 C C . LEU B 1 87 ? 14.805 -5.785 -3.707 1 98.5 87 LEU B C 1
ATOM 1950 O O . LEU B 1 87 ? 14.148 -6.492 -4.477 1 98.5 87 LEU B O 1
ATOM 1954 N N . GLU B 1 88 ? 15.812 -5.164 -4.133 1 97.62 88 GLU B N 1
ATOM 1955 C CA . GLU B 1 88 ? 16.266 -5.051 -5.52 1 97.62 88 GLU B CA 1
ATOM 1956 C C . GLU B 1 88 ? 16.719 -6.402 -6.059 1 97.62 88 GLU B C 1
ATOM 1958 O O . GLU B 1 88 ? 16.859 -6.578 -7.273 1 97.62 88 GLU B O 1
ATOM 1963 N N . ASP B 1 89 ? 16.891 -7.449 -5.281 1 97.88 89 ASP B N 1
ATOM 1964 C CA . ASP B 1 89 ? 17.312 -8.766 -5.746 1 97.88 89 ASP B CA 1
ATOM 1965 C C . ASP B 1 89 ? 16.203 -9.805 -5.539 1 97.88 89 ASP B C 1
ATOM 1967 O O . ASP B 1 89 ? 16.484 -11.008 -5.496 1 97.88 89 ASP B O 1
ATOM 1971 N N . VAL B 1 90 ? 15.008 -9.312 -5.426 1 98.5 90 VAL B N 1
ATOM 1972 C CA . VAL B 1 90 ? 13.875 -10.18 -5.121 1 98.5 90 VAL B CA 1
ATOM 1973 C C . VAL B 1 90 ? 12.898 -10.18 -6.293 1 98.5 90 VAL B C 1
ATOM 1975 O O . VAL B 1 90 ? 12.68 -9.148 -6.93 1 98.5 90 VAL B O 1
ATOM 1978 N N . THR B 1 91 ? 12.367 -11.359 -6.648 1 98.75 91 THR B N 1
ATOM 1979 C CA . THR B 1 91 ? 11.242 -11.516 -7.566 1 98.75 91 THR B CA 1
ATOM 1980 C C . THR B 1 91 ? 9.953 -11.805 -6.797 1 98.75 91 THR B C 1
ATOM 1982 O O . THR B 1 91 ? 9.938 -12.664 -5.914 1 98.75 91 THR B O 1
ATOM 1985 N N . LEU B 1 92 ? 8.914 -11.07 -7.102 1 98.88 92 LEU B N 1
ATOM 1986 C CA . LEU B 1 92 ? 7.613 -11.352 -6.508 1 98.88 92 LEU B CA 1
ATOM 1987 C C . LEU B 1 92 ? 6.715 -12.102 -7.492 1 98.88 92 LEU B C 1
ATOM 1989 O O . LEU B 1 92 ? 6.602 -11.711 -8.656 1 98.88 92 LEU B O 1
ATOM 1993 N N . TYR B 1 93 ? 6.184 -13.203 -7.074 1 98.94 93 TYR B N 1
ATOM 1994 C CA . TYR B 1 93 ? 5.156 -13.945 -7.793 1 98.94 93 TYR B CA 1
ATOM 1995 C C . TYR B 1 93 ? 3.795 -13.766 -7.129 1 98.94 93 TYR B C 1
ATOM 1997 O O . TYR B 1 93 ? 3.664 -13.922 -5.914 1 98.94 93 TYR B O 1
ATOM 2005 N N . VAL B 1 94 ? 2.764 -13.461 -7.934 1 98.94 94 VAL B N 1
ATOM 2006 C CA . VAL B 1 94 ? 1.432 -13.281 -7.359 1 98.94 94 VAL B CA 1
ATOM 2007 C C . VAL B 1 94 ? 0.376 -13.773 -8.344 1 98.94 94 VAL B C 1
ATOM 2009 O O . VAL B 1 94 ? 0.529 -13.617 -9.562 1 98.94 94 VAL B O 1
ATOM 2012 N N . SER B 1 95 ? -0.673 -14.305 -7.84 1 98.94 95 SER B N 1
ATOM 2013 C CA . SER B 1 95 ? -1.647 -15.031 -8.648 1 98.94 95 SER B CA 1
ATOM 2014 C C . SER B 1 95 ? -2.545 -14.078 -9.422 1 98.94 95 SER B C 1
ATOM 2016 O O . SER B 1 95 ? -3.248 -14.484 -10.352 1 98.94 95 SER B O 1
ATOM 2018 N N . LEU B 1 96 ? -2.576 -12.82 -9.109 1 98.94 96 LEU B N 1
ATOM 2019 C CA . LEU B 1 96 ? -3.402 -11.797 -9.742 1 98.94 96 LEU B CA 1
ATOM 2020 C C . LEU B 1 96 ? -2.613 -10.508 -9.945 1 98.94 96 LEU B C 1
ATOM 2022 O O . LEU B 1 96 ? -1.817 -10.125 -9.094 1 98.94 96 LEU B O 1
ATOM 2026 N N . GLU B 1 97 ? -2.828 -9.844 -11.047 1 99 97 GLU B N 1
ATOM 2027 C CA . GLU B 1 97 ? -2.168 -8.562 -11.289 1 99 97 GLU B CA 1
ATOM 2028 C C . GLU B 1 97 ? -2.328 -7.625 -10.102 1 99 97 GLU B C 1
ATOM 2030 O O . GLU B 1 97 ? -3.439 -7.418 -9.609 1 99 97 GLU B O 1
ATOM 2035 N N . PRO B 1 98 ? -1.244 -7.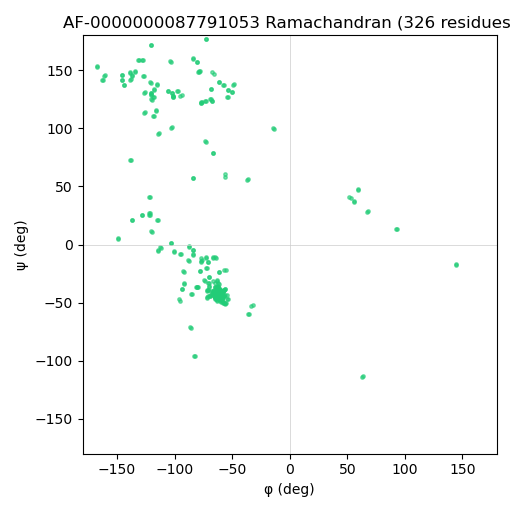008 -9.633 1 99 98 PRO B N 1
ATOM 2036 C CA . PRO B 1 98 ? -1.282 -6.117 -8.477 1 99 98 PRO B CA 1
ATOM 2037 C C . PRO B 1 98 ? -2.189 -4.906 -8.688 1 99 98 PRO B C 1
ATOM 2039 O O . PRO B 1 98 ? -2.227 -4.348 -9.789 1 99 98 PRO B O 1
ATOM 2042 N N . CYS B 1 99 ? -2.938 -4.523 -7.672 1 98.94 99 CYS B N 1
ATOM 2043 C CA . CYS B 1 99 ? -3.707 -3.285 -7.629 1 98.94 99 CYS B CA 1
ATOM 2044 C C . CYS B 1 99 ? -2.793 -2.078 -7.465 1 98.94 99 CYS B C 1
ATOM 2046 O O . CYS B 1 99 ? -1.583 -2.23 -7.285 1 98.94 99 CYS B O 1
ATOM 2048 N N . PRO B 1 100 ? -3.303 -0.883 -7.469 1 98.94 100 PRO B N 1
ATOM 2049 C CA . PRO B 1 100 ? -2.441 0.294 -7.344 1 98.94 100 PRO B CA 1
ATOM 2050 C C . PRO B 1 100 ? -1.624 0.29 -6.055 1 98.94 100 PRO B C 1
ATOM 2052 O O . PRO B 1 100 ? -0.437 0.627 -6.07 1 98.94 100 PRO B O 1
ATOM 2055 N N . MET B 1 101 ? -2.215 -0.086 -4.906 1 98.94 101 MET B N 1
ATOM 2056 C CA . MET B 1 101 ? -1.477 -0.145 -3.65 1 98.94 101 MET B CA 1
ATOM 2057 C C . MET B 1 101 ? -0.281 -1.085 -3.764 1 98.94 101 MET B C 1
ATOM 2059 O O . MET B 1 101 ? 0.845 -0.707 -3.436 1 98.94 101 MET B O 1
ATOM 2063 N N . CYS B 1 102 ? -0.549 -2.232 -4.246 1 99 102 CYS B N 1
ATOM 2064 C CA . CYS B 1 102 ? 0.487 -3.258 -4.293 1 99 102 CYS B CA 1
ATOM 2065 C C . CYS B 1 102 ? 1.543 -2.918 -5.336 1 99 102 CYS B C 1
ATOM 2067 O O . CYS B 1 102 ? 2.729 -3.193 -5.141 1 99 102 CYS B O 1
ATOM 2069 N N . ALA B 1 103 ? 1.098 -2.391 -6.461 1 98.94 103 ALA B N 1
ATOM 2070 C CA . ALA B 1 103 ? 2.057 -1.946 -7.469 1 98.94 103 ALA B CA 1
ATOM 2071 C C . ALA B 1 103 ? 2.965 -0.852 -6.918 1 98.94 103 ALA B C 1
ATOM 2073 O O . ALA B 1 103 ? 4.172 -0.856 -7.168 1 98.94 103 ALA B O 1
ATOM 2074 N N . GLY B 1 104 ? 2.365 0.107 -6.227 1 98.94 104 GLY B N 1
ATOM 2075 C CA . GLY B 1 104 ? 3.166 1.12 -5.559 1 98.94 104 GLY B CA 1
ATOM 2076 C C . GLY B 1 104 ? 4.156 0.54 -4.566 1 98.94 104 GLY B C 1
ATOM 2077 O O . GLY B 1 104 ? 5.297 1 -4.48 1 98.94 104 GLY B O 1
ATOM 2078 N N . ALA B 1 105 ? 3.74 -0.461 -3.799 1 98.94 105 ALA B N 1
ATOM 2079 C CA . ALA B 1 105 ? 4.613 -1.109 -2.822 1 98.94 105 ALA B CA 1
ATOM 2080 C C . ALA B 1 105 ? 5.789 -1.798 -3.51 1 98.94 105 ALA B C 1
ATOM 2082 O O . ALA B 1 105 ? 6.91 -1.779 -3 1 98.94 105 ALA B O 1
ATOM 2083 N N . LEU B 1 106 ? 5.508 -2.439 -4.652 1 98.94 106 LEU B N 1
ATOM 2084 C CA . LEU B 1 106 ? 6.566 -3.059 -5.438 1 98.94 106 LEU B CA 1
ATOM 2085 C C . LEU B 1 106 ? 7.605 -2.023 -5.859 1 98.94 106 LEU B C 1
ATOM 2087 O O . LEU B 1 106 ? 8.805 -2.244 -5.711 1 98.94 106 LEU B O 1
ATOM 2091 N N . TRP B 1 107 ? 7.105 -0.926 -6.34 1 98.81 107 TRP B N 1
ATOM 2092 C CA . TRP B 1 107 ? 7.98 0.162 -6.77 1 98.81 107 TRP B CA 1
ATOM 2093 C C . TRP B 1 107 ? 8.805 0.69 -5.598 1 98.81 107 TRP B C 1
ATOM 2095 O O . TRP B 1 107 ? 10.023 0.817 -5.699 1 98.81 107 TRP B O 1
ATOM 2105 N N . LEU B 1 108 ? 8.156 0.934 -4.48 1 98.5 108 LEU B N 1
ATOM 2106 C CA . LEU B 1 108 ? 8.812 1.519 -3.314 1 98.5 108 LEU B CA 1
ATOM 2107 C C . LEU B 1 108 ? 9.875 0.581 -2.76 1 98.5 108 LEU B C 1
ATOM 2109 O O . LEU B 1 108 ? 10.914 1.033 -2.264 1 98.5 108 LEU B O 1
ATOM 2113 N N . SER B 1 109 ? 9.617 -0.725 -2.803 1 98.69 109 SER B N 1
ATOM 2114 C CA . SER B 1 109 ? 10.547 -1.699 -2.234 1 98.69 109 SER B CA 1
ATOM 2115 C C . SER B 1 109 ? 11.656 -2.051 -3.223 1 98.69 109 SER B C 1
ATOM 2117 O O . SER B 1 109 ? 12.578 -2.797 -2.889 1 98.69 109 SER B O 1
ATOM 2119 N N . ARG B 1 110 ? 11.492 -1.569 -4.457 1 98.5 110 ARG B N 1
ATOM 2120 C CA . ARG B 1 110 ? 12.484 -1.706 -5.52 1 98.5 110 ARG B CA 1
ATOM 2121 C C . ARG B 1 110 ? 12.633 -3.164 -5.945 1 98.5 110 ARG B C 1
ATOM 2123 O O . ARG B 1 110 ? 13.727 -3.6 -6.312 1 98.5 110 ARG B O 1
ATOM 2130 N N . VAL B 1 111 ? 11.547 -3.916 -5.781 1 98.38 111 VAL B N 1
ATOM 2131 C CA . VAL B 1 111 ? 11.547 -5.273 -6.312 1 98.38 111 VAL B CA 1
ATOM 2132 C C . VAL B 1 111 ? 12.039 -5.258 -7.762 1 98.38 111 VAL B C 1
ATOM 2134 O O . VAL B 1 111 ? 11.648 -4.387 -8.539 1 98.38 111 VAL B O 1
ATOM 2137 N N . SER B 1 112 ? 12.883 -6.242 -8.102 1 97.88 112 SER B N 1
ATOM 2138 C CA . SER B 1 112 ? 13.508 -6.242 -9.43 1 97.88 112 SER B CA 1
ATOM 2139 C C . SER B 1 112 ? 12.555 -6.781 -10.484 1 97.88 112 SER B C 1
ATOM 2141 O O . SER B 1 112 ? 12.562 -6.328 -11.633 1 97.88 112 SER B O 1
ATOM 2143 N N . ARG B 1 113 ? 11.773 -7.785 -10.07 1 98.56 113 ARG B N 1
ATOM 2144 C CA . ARG B 1 113 ? 10.961 -8.5 -11.047 1 98.56 113 ARG B CA 1
ATOM 2145 C C . ARG B 1 113 ? 9.617 -8.906 -10.461 1 98.56 113 ARG B C 1
ATOM 2147 O O . ARG B 1 113 ? 9.539 -9.32 -9.297 1 98.56 113 ARG B O 1
ATOM 2154 N N . LEU B 1 114 ? 8.578 -8.727 -11.258 1 98.88 114 LEU B N 1
ATOM 2155 C CA . LEU B 1 114 ? 7.219 -9.148 -10.953 1 98.88 114 LEU B CA 1
ATOM 2156 C C . LEU B 1 114 ? 6.723 -10.164 -11.977 1 98.88 114 LEU B C 1
ATOM 2158 O O . LEU B 1 114 ? 6.824 -9.938 -13.18 1 98.88 114 LEU B O 1
ATOM 2162 N N . VAL B 1 115 ? 6.25 -11.273 -11.492 1 98.94 115 VAL B N 1
ATOM 2163 C CA . VAL B 1 115 ? 5.543 -12.258 -12.305 1 98.94 115 VAL B CA 1
ATOM 2164 C C . VAL B 1 115 ? 4.129 -12.461 -11.758 1 98.94 115 VAL B C 1
ATOM 2166 O O . VAL B 1 115 ? 3.953 -12.75 -10.57 1 98.94 115 VAL B O 1
ATOM 2169 N N . PHE B 1 116 ? 3.123 -12.289 -12.602 1 98.94 116 PHE B N 1
ATOM 2170 C CA . PHE B 1 116 ? 1.785 -12.484 -12.055 1 98.94 116 PHE B CA 1
ATOM 2171 C C . PHE B 1 116 ? 0.963 -13.398 -12.961 1 98.94 116 PHE B C 1
ATOM 2173 O O . PHE B 1 116 ? 1.326 -13.625 -14.117 1 98.94 116 PHE B O 1
ATOM 2180 N N . GLY B 1 117 ? -0.062 -13.984 -12.383 1 98.81 117 GLY B N 1
ATOM 2181 C CA . GLY B 1 117 ? -0.938 -14.922 -13.07 1 98.81 117 GLY B CA 1
ATOM 2182 C C . GLY B 1 117 ? -2.021 -14.234 -13.883 1 98.81 117 GLY B C 1
ATOM 2183 O O . GLY B 1 117 ? -1.765 -13.742 -14.984 1 98.81 117 GLY B O 1
ATOM 2184 N N . ALA B 1 118 ? -3.213 -14.078 -13.336 1 98.88 118 ALA B N 1
ATOM 2185 C CA . ALA B 1 118 ? -4.371 -13.523 -14.039 1 98.88 118 ALA B CA 1
ATOM 2186 C C . ALA B 1 118 ? -4.301 -12 -14.094 1 98.88 118 ALA B C 1
ATOM 2188 O O . ALA B 1 118 ? -3.781 -11.367 -13.172 1 98.88 118 ALA B O 1
ATOM 2189 N N . TRP B 1 119 ? -4.828 -11.43 -15.125 1 98.75 119 TRP B N 1
ATOM 2190 C CA . TRP B 1 119 ? -4.973 -9.984 -15.258 1 98.75 119 TRP B CA 1
ATOM 2191 C C . TRP B 1 119 ? -6.164 -9.484 -14.445 1 98.75 119 TRP B C 1
ATOM 2193 O O . TRP B 1 119 ? -7.105 -10.234 -14.188 1 98.75 119 TRP B O 1
ATOM 2203 N N . ASP B 1 120 ? -6.066 -8.336 -13.992 1 98.69 120 ASP B N 1
ATOM 2204 C CA . ASP B 1 120 ? -7.16 -7.664 -13.297 1 98.69 120 ASP B CA 1
ATOM 2205 C C . ASP B 1 120 ? -7.652 -6.453 -14.086 1 98.69 120 ASP B C 1
ATOM 2207 O O . ASP B 1 120 ? -7.176 -5.336 -13.883 1 98.69 120 ASP B O 1
ATOM 2211 N N . GLU B 1 121 ? -8.641 -6.605 -14.852 1 97.81 121 GLU B N 1
ATOM 2212 C CA . GLU B 1 121 ? -9.141 -5.586 -15.766 1 97.81 121 GLU B CA 1
ATOM 2213 C C . GLU B 1 121 ? -9.82 -4.449 -15.008 1 97.81 121 GLU B C 1
ATOM 2215 O O . GLU B 1 121 ? -9.984 -3.352 -15.547 1 97.81 121 GLU B O 1
ATOM 2220 N N . LYS B 1 122 ? -10.117 -4.684 -13.789 1 97.75 122 LYS B N 1
ATOM 2221 C CA . LYS B 1 122 ? -10.883 -3.709 -13.016 1 97.75 122 LYS B CA 1
ATOM 2222 C C . LYS B 1 122 ? -9.961 -2.748 -12.273 1 97.75 122 LYS B C 1
ATOM 2224 O O . LYS B 1 122 ? -10.281 -1.57 -12.109 1 97.75 122 LYS B O 1
ATOM 2229 N N . ALA B 1 123 ? -8.758 -3.314 -11.836 1 98.38 123 ALA B N 1
ATOM 2230 C CA . ALA B 1 123 ? -7.977 -2.439 -10.969 1 98.38 123 ALA B CA 1
ATOM 2231 C C . ALA B 1 123 ? -6.484 -2.693 -11.133 1 98.38 123 ALA B C 1
ATOM 2233 O O . ALA B 1 123 ? -5.664 -2.113 -10.414 1 98.38 123 ALA B O 1
ATOM 2234 N N . GLY B 1 124 ? -6.094 -3.516 -12.031 1 98.88 124 GLY B N 1
ATOM 2235 C CA . GLY B 1 124 ? -4.684 -3.822 -12.211 1 98.88 124 GLY B CA 1
ATOM 2236 C C . GLY B 1 124 ? -3.836 -2.596 -12.492 1 98.88 124 GLY B C 1
ATOM 2237 O O . GLY B 1 124 ? -4.227 -1.73 -13.273 1 98.88 124 GLY B O 1
ATOM 2238 N N . ALA B 1 125 ? -2.68 -2.562 -11.836 1 98.94 125 ALA B N 1
ATOM 2239 C CA . ALA B 1 125 ? -1.846 -1.371 -11.961 1 98.94 125 ALA B CA 1
ATOM 2240 C C . ALA B 1 125 ? -0.464 -1.72 -12.508 1 98.94 125 ALA B C 1
ATOM 2242 O O . ALA B 1 125 ? 0.521 -1.044 -12.195 1 98.94 125 ALA B O 1
ATOM 2243 N N . CYS B 1 126 ? -0.381 -2.779 -13.211 1 98.88 126 CYS B N 1
ATOM 2244 C CA . CYS B 1 126 ? 0.851 -3.209 -13.867 1 98.88 126 CYS B CA 1
ATOM 2245 C C . CYS B 1 126 ? 0.616 -3.486 -15.344 1 98.88 126 CYS B C 1
ATOM 2247 O O . CYS B 1 126 ? 1.277 -4.344 -15.938 1 98.88 126 CYS B O 1
ATOM 2249 N N . GLY B 1 127 ? -0.427 -2.828 -15.914 1 98.44 127 GLY B N 1
ATOM 2250 C CA . GLY B 1 127 ? -0.641 -2.936 -17.344 1 98.44 127 GLY B CA 1
ATOM 2251 C C . GLY B 1 127 ? -2.109 -2.955 -17.734 1 98.44 127 GLY B C 1
ATOM 2252 O O . GLY B 1 127 ? -2.453 -2.744 -18.891 1 98.44 127 GLY B O 1
ATOM 2253 N N . SER B 1 128 ? -3.012 -3.197 -16.844 1 98.62 128 SER B N 1
ATOM 2254 C CA . SER B 1 128 ? -4.434 -3.242 -17.172 1 98.62 128 SER B CA 1
ATOM 2255 C C . SER B 1 128 ? -5.059 -1.854 -17.109 1 98.62 128 SER B C 1
ATOM 2257 O O . SER B 1 128 ? -5.254 -1.207 -18.141 1 98.62 128 SER B O 1
ATOM 2259 N N . VAL B 1 129 ? -5.219 -1.295 -15.852 1 98.62 129 VAL B N 1
ATOM 2260 C CA . VAL B 1 129 ? -5.832 0.015 -15.656 1 98.62 129 VAL B CA 1
ATOM 2261 C C . VAL B 1 129 ? -4.746 1.085 -15.57 1 98.62 129 VAL B C 1
ATOM 2263 O O . VAL B 1 129 ? -4.855 2.146 -16.188 1 98.62 129 VAL B O 1
ATOM 2266 N N . PHE B 1 130 ? -3.744 0.82 -14.758 1 98.56 130 PHE B N 1
ATOM 2267 C CA . PHE B 1 130 ? -2.547 1.644 -14.641 1 98.56 130 PHE B CA 1
ATOM 2268 C C . PHE B 1 130 ? -1.301 0.84 -14.984 1 98.56 130 PHE B C 1
ATOM 2270 O O . PHE B 1 130 ? -1.373 -0.374 -15.188 1 98.56 130 PHE B O 1
ATOM 2277 N N . ASP B 1 131 ? -0.21 1.491 -15.078 1 98.69 131 ASP B N 1
ATOM 2278 C CA . ASP B 1 131 ? 1.089 0.829 -15.148 1 98.69 131 ASP B CA 1
ATOM 2279 C C . ASP B 1 131 ? 2.121 1.556 -14.289 1 98.69 131 ASP B C 1
ATOM 2281 O O . ASP B 1 131 ? 3.074 2.135 -14.812 1 98.69 131 ASP B O 1
ATOM 2285 N N . VAL B 1 132 ? 1.964 1.401 -13.023 1 98.81 132 VAL B N 1
ATOM 2286 C CA . VAL B 1 132 ? 2.795 2.08 -12.031 1 98.81 132 VAL B CA 1
ATOM 2287 C C . VAL B 1 132 ? 4.223 1.539 -12.102 1 98.81 132 VAL B C 1
ATOM 2289 O O . VAL B 1 132 ? 5.188 2.305 -12.047 1 98.81 132 VAL B O 1
ATOM 2292 N N . THR B 1 133 ? 4.426 0.236 -12.258 1 98.69 133 THR B N 1
ATOM 2293 C CA . THR B 1 133 ? 5.695 -0.464 -12.094 1 98.69 133 THR B CA 1
ATOM 2294 C C . THR B 1 133 ? 6.645 -0.144 -13.25 1 98.69 133 THR B C 1
ATOM 2296 O O . THR B 1 133 ? 7.855 -0.345 -13.133 1 98.69 133 THR B O 1
ATOM 2299 N N . ARG B 1 134 ? 6.066 0.324 -14.344 1 98.38 134 ARG B N 1
ATOM 2300 C CA . ARG B 1 134 ? 6.93 0.574 -15.492 1 98.38 134 ARG B CA 1
ATOM 2301 C C . ARG B 1 134 ? 6.871 2.039 -15.914 1 98.38 134 ARG B C 1
ATOM 2303 O O . ARG B 1 134 ? 7.305 2.393 -17.016 1 98.38 134 ARG B O 1
ATOM 2310 N N . ASP B 1 135 ? 6.285 2.922 -15.125 1 98.56 135 ASP B N 1
ATOM 2311 C CA . ASP B 1 135 ? 6.18 4.34 -15.461 1 98.56 135 ASP B CA 1
ATOM 2312 C C . ASP B 1 135 ? 7.555 5.008 -15.453 1 98.56 135 ASP B C 1
ATOM 2314 O O . ASP B 1 135 ? 8.242 5.008 -14.43 1 98.56 135 ASP B O 1
ATOM 2318 N N . PRO B 1 136 ? 8.039 5.66 -16.516 1 97.56 136 PRO B N 1
ATOM 2319 C CA . PRO B 1 136 ? 9.398 6.195 -16.625 1 97.56 136 PRO B CA 1
ATOM 2320 C C . PRO B 1 136 ? 9.609 7.434 -15.758 1 97.56 136 PRO B C 1
ATOM 2322 O O . PRO B 1 136 ? 10.75 7.875 -15.57 1 97.56 136 PRO B O 1
ATOM 2325 N N . ARG B 1 137 ? 8.578 8.016 -15.211 1 97.81 137 ARG B N 1
ATOM 2326 C CA . ARG B 1 137 ? 8.703 9.18 -14.336 1 97.81 137 ARG B CA 1
ATOM 2327 C C . ARG B 1 137 ? 9.164 8.773 -12.945 1 97.81 137 ARG B C 1
ATOM 2329 O O . ARG B 1 137 ? 9.656 9.609 -12.18 1 97.81 137 ARG B O 1
ATOM 2336 N N . LEU B 1 138 ? 8.922 7.57 -12.641 1 98.38 138 LEU B N 1
ATOM 2337 C CA . LEU B 1 138 ? 9.344 7.066 -11.344 1 98.38 138 LEU B CA 1
ATOM 2338 C C . LEU B 1 138 ? 10.805 6.629 -11.383 1 98.38 138 LEU B C 1
ATOM 2340 O O . LEU B 1 138 ? 11.328 6.289 -12.445 1 98.38 138 LEU B O 1
ATOM 2344 N N . ASN B 1 139 ? 11.445 6.531 -10.25 1 97.56 139 ASN B N 1
ATOM 2345 C CA . ASN B 1 139 ? 12.891 6.383 -10.172 1 97.56 139 ASN B CA 1
ATOM 2346 C C . ASN B 1 139 ? 13.312 4.918 -10.234 1 97.56 139 ASN B C 1
ATOM 2348 O O . ASN B 1 139 ? 14.492 4.598 -10.117 1 97.56 139 ASN B O 1
ATOM 2352 N N . HIS B 1 140 ? 12.453 4.059 -10.312 1 97.94 140 HIS B N 1
ATOM 2353 C CA . HIS B 1 140 ? 12.688 2.625 -10.422 1 97.94 140 HIS B CA 1
ATOM 2354 C C . HIS B 1 140 ? 11.633 1.957 -11.297 1 97.94 140 HIS B C 1
ATOM 2356 O O . HIS B 1 140 ? 10.453 2.338 -11.25 1 97.94 140 HIS B O 1
ATOM 2362 N N . GLN B 1 141 ? 12.062 1.001 -12.086 1 98.19 141 GLN B N 1
ATOM 2363 C CA . GLN B 1 141 ? 11.156 0.2 -12.898 1 98.19 141 GLN B CA 1
ATOM 2364 C C . GLN B 1 141 ? 11.273 -1.283 -12.562 1 98.19 141 GLN B C 1
ATOM 2366 O O . GLN B 1 141 ? 12.375 -1.781 -12.312 1 98.19 141 GLN B O 1
ATOM 2371 N N . VAL B 1 142 ? 10.164 -1.948 -12.516 1 98.56 142 VAL B N 1
ATOM 2372 C CA . VAL B 1 142 ? 10.094 -3.381 -12.25 1 98.56 142 VAL B CA 1
ATOM 2373 C C . VAL B 1 142 ? 9.961 -4.145 -13.57 1 98.56 142 VAL B C 1
ATOM 2375 O O . VAL B 1 142 ? 9.195 -3.744 -14.453 1 98.56 142 VAL B O 1
ATOM 2378 N N . ALA B 1 143 ? 10.773 -5.215 -13.781 1 98.56 143 ALA B N 1
ATOM 2379 C CA . ALA B 1 143 ? 10.531 -6.121 -14.906 1 98.56 143 ALA B CA 1
ATOM 2380 C C . ALA B 1 143 ? 9.258 -6.93 -14.695 1 98.56 143 ALA B C 1
ATOM 2382 O O . ALA B 1 143 ? 9.117 -7.637 -13.688 1 98.56 143 ALA B O 1
ATOM 2383 N N . VAL B 1 144 ? 8.312 -6.883 -15.672 1 98.69 144 VAL B N 1
ATOM 2384 C CA . VAL B 1 144 ? 6.992 -7.457 -15.43 1 98.69 144 VAL B CA 1
ATOM 2385 C C . VAL B 1 144 ? 6.711 -8.555 -16.453 1 98.69 144 VAL B C 1
ATOM 2387 O O . VAL B 1 144 ? 6.93 -8.367 -17.641 1 98.69 144 VAL B O 1
ATOM 2390 N N . ARG B 1 145 ? 6.301 -9.664 -15.969 1 98.62 145 ARG B N 1
ATOM 2391 C CA . ARG B 1 145 ? 5.754 -10.742 -16.781 1 98.62 145 ARG B CA 1
ATOM 2392 C C . ARG B 1 145 ? 4.379 -11.172 -16.281 1 98.62 145 ARG B C 1
ATOM 2394 O O . ARG B 1 145 ? 4.258 -11.734 -15.195 1 98.62 145 ARG B O 1
ATOM 2401 N N . GLY B 1 146 ? 3.371 -10.922 -17.141 1 98.56 146 GLY B N 1
ATOM 2402 C CA . GLY B 1 146 ? 2.014 -11.328 -16.812 1 98.56 146 GLY B CA 1
ATOM 2403 C C . GLY B 1 146 ? 1.558 -12.562 -17.562 1 98.56 146 GLY B C 1
ATOM 2404 O O . GLY B 1 146 ? 2.176 -12.961 -18.547 1 98.56 146 GLY B O 1
ATOM 2405 N N . GLY B 1 147 ? 0.557 -13.234 -17 1 98.62 147 GLY B N 1
ATOM 2406 C CA . GLY B 1 147 ? -0.125 -14.297 -17.719 1 98.62 147 GLY B CA 1
ATOM 2407 C C . GLY B 1 147 ? 0.469 -15.672 -17.469 1 98.62 147 GLY B C 1
ATOM 2408 O O . GLY B 1 147 ? 0.228 -16.609 -18.234 1 98.62 147 GLY B O 1
ATOM 2409 N N . VAL B 1 148 ? 1.339 -15.812 -16.438 1 98.69 148 VAL B N 1
ATOM 2410 C CA . VAL B 1 148 ? 1.923 -17.109 -16.109 1 98.69 148 VAL B CA 1
ATOM 2411 C C . VAL B 1 148 ? 0.893 -17.969 -15.375 1 98.69 148 VAL B C 1
ATOM 2413 O O . VAL B 1 148 ? 0.383 -17.578 -14.32 1 98.69 148 VAL B O 1
ATOM 2416 N N . LEU B 1 149 ? 0.565 -19.141 -15.883 1 98.56 149 LEU B N 1
ATOM 2417 C CA . LEU B 1 149 ? -0.494 -20 -15.383 1 98.56 149 LEU B CA 1
ATOM 2418 C C . LEU B 1 149 ? -1.808 -19.234 -15.25 1 98.56 149 LEU B C 1
ATOM 2420 O O . LEU B 1 149 ? -2.52 -19.375 -14.258 1 98.56 149 LEU B O 1
ATOM 2424 N N . GLU B 1 150 ? -2.059 -18.391 -16.25 1 98.75 150 GLU B N 1
ATOM 2425 C CA . GLU B 1 150 ? -3.178 -17.453 -16.219 1 98.75 150 GLU B CA 1
ATOM 2426 C C . GLU B 1 150 ? -4.504 -18.188 -16.016 1 98.75 150 GLU B C 1
ATOM 2428 O O . GLU B 1 150 ? -5.328 -17.766 -15.203 1 98.75 150 GLU B O 1
ATOM 2433 N N . ASN B 1 151 ? -4.746 -19.266 -16.688 1 98.5 151 ASN B N 1
ATOM 2434 C CA . ASN B 1 151 ? -6.008 -20 -16.609 1 98.5 151 ASN B CA 1
ATOM 2435 C C . ASN B 1 151 ? -6.23 -20.578 -15.211 1 98.5 151 ASN B C 1
ATOM 2437 O O . ASN B 1 151 ? -7.34 -20.5 -14.68 1 98.5 151 ASN B O 1
ATOM 2441 N N . GLU B 1 152 ? -5.227 -21.203 -14.641 1 98.38 152 GLU B N 1
ATOM 2442 C CA . GLU B 1 152 ? -5.324 -21.766 -13.289 1 98.38 152 GLU B CA 1
ATOM 2443 C C . GLU B 1 152 ? -5.578 -20.672 -12.258 1 98.38 152 GLU B C 1
ATOM 2445 O O . GLU B 1 152 ? -6.41 -20.828 -11.367 1 98.38 152 GLU B O 1
ATOM 2450 N N . CYS B 1 153 ? -4.84 -19.578 -12.406 1 98.69 153 CYS B N 1
ATOM 2451 C CA . CYS B 1 153 ? -5.004 -18.453 -11.5 1 98.69 153 CYS B CA 1
ATOM 2452 C C . CYS B 1 153 ? -6.406 -17.859 -11.609 1 98.69 153 CYS B C 1
ATOM 2454 O O . CYS B 1 153 ? -7.062 -17.625 -10.594 1 98.69 153 CYS B O 1
ATOM 2456 N N . ALA B 1 154 ? -6.879 -17.656 -12.82 1 98.56 154 ALA B N 1
ATOM 2457 C CA . ALA B 1 154 ? -8.203 -17.094 -13.062 1 98.56 154 ALA B CA 1
ATOM 2458 C C . ALA B 1 154 ? -9.297 -18.047 -12.57 1 98.56 154 ALA B C 1
ATOM 2460 O O . ALA B 1 154 ? -10.32 -17.594 -12.047 1 98.56 154 ALA B O 1
ATOM 2461 N N . ALA B 1 155 ? -9.125 -19.344 -12.758 1 98.19 155 ALA B N 1
ATOM 2462 C CA . ALA B 1 155 ? -10.109 -20.344 -12.352 1 98.19 155 ALA B CA 1
ATOM 2463 C C . ALA B 1 155 ? -10.32 -20.312 -10.836 1 98.19 155 ALA B C 1
ATOM 2465 O O . ALA B 1 155 ? -11.445 -20.469 -10.359 1 98.19 155 ALA B O 1
ATOM 2466 N N . LEU B 1 156 ? -9.234 -20.203 -10.109 1 97.12 156 LEU B N 1
ATOM 2467 C CA . LEU B 1 156 ? -9.328 -20.109 -8.656 1 97.12 156 LEU B CA 1
ATOM 2468 C C . LEU B 1 156 ? -10.242 -18.969 -8.234 1 97.12 156 LEU B C 1
ATOM 2470 O O . LEU B 1 156 ? -11.07 -19.141 -7.336 1 97.12 156 LEU B O 1
ATOM 2474 N N . LEU B 1 157 ? -10.133 -17.781 -8.875 1 96.62 157 LEU B N 1
ATOM 2475 C CA . LEU B 1 157 ? -10.961 -16.609 -8.578 1 96.62 157 LEU B CA 1
ATOM 2476 C C . LEU B 1 157 ? -12.398 -16.844 -9.016 1 96.62 157 LEU B C 1
ATOM 2478 O O . LEU B 1 157 ? -13.336 -16.547 -8.273 1 96.62 157 LEU B O 1
ATOM 2482 N N . ARG B 1 158 ? -12.547 -17.391 -10.195 1 96.69 158 ARG B N 1
ATOM 2483 C CA . ARG B 1 158 ? -13.883 -17.672 -10.719 1 96.69 158 ARG B CA 1
ATOM 2484 C C . ARG B 1 158 ? -14.641 -18.609 -9.789 1 96.69 158 ARG B C 1
ATOM 2486 O O . ARG B 1 158 ? -15.812 -18.391 -9.492 1 96.69 158 ARG B O 1
ATOM 2493 N N . ASP B 1 159 ? -13.969 -19.672 -9.391 1 94.94 159 ASP B N 1
ATOM 2494 C CA . ASP B 1 159 ? -14.578 -20.656 -8.5 1 94.94 159 ASP B CA 1
ATOM 2495 C C . ASP B 1 159 ? -14.977 -20.016 -7.176 1 94.94 159 ASP B C 1
ATOM 2497 O O . ASP B 1 159 ? -16.047 -20.297 -6.637 1 94.94 159 ASP B O 1
ATOM 2501 N N . PHE B 1 160 ? -14.164 -19.188 -6.664 1 94.25 160 PHE B N 1
ATOM 2502 C CA . PHE B 1 160 ? -14.414 -18.5 -5.41 1 94.25 160 PHE B CA 1
ATOM 2503 C C . PHE B 1 160 ? -15.68 -17.641 -5.512 1 94.25 160 PHE B C 1
ATOM 2505 O O . PHE B 1 160 ? -16.547 -17.719 -4.645 1 94.25 160 PHE B O 1
ATOM 2512 N N . PHE B 1 161 ? -15.812 -16.812 -6.613 1 92.69 161 PHE B N 1
ATOM 2513 C CA . PHE B 1 161 ? -16.938 -15.898 -6.75 1 92.69 161 PHE B CA 1
ATOM 2514 C C . PHE B 1 161 ? -18.203 -16.641 -7.113 1 92.69 161 PHE B C 1
ATOM 2516 O O . PHE B 1 161 ? -19.297 -16.25 -6.711 1 92.69 161 PHE B O 1
ATOM 2523 N N . ALA B 1 162 ? -18.062 -17.797 -7.855 1 92.06 162 ALA B N 1
ATOM 2524 C CA . ALA B 1 162 ? -19.219 -18.609 -8.211 1 92.06 162 ALA B CA 1
ATOM 2525 C C . ALA B 1 162 ? -19.844 -19.25 -6.965 1 92.06 162 ALA B C 1
ATOM 2527 O O . ALA B 1 162 ? -21.062 -19.422 -6.895 1 92.06 162 ALA B O 1
ATOM 2528 N N . ALA B 1 163 ? -19.047 -19.547 -6.008 1 86.69 163 ALA B N 1
ATOM 2529 C CA . ALA B 1 163 ? -19.5 -20.188 -4.785 1 86.69 163 ALA B CA 1
ATOM 2530 C C . ALA B 1 163 ? -20.219 -19.203 -3.869 1 86.69 163 ALA B C 1
ATOM 2532 O O . ALA B 1 163 ? -20.891 -19.609 -2.922 1 86.69 163 ALA B O 1
ATOM 2533 N N . ARG B 1 164 ? -20.156 -17.938 -4.082 1 82.81 164 ARG B N 1
ATOM 2534 C CA . ARG B 1 164 ? -20.719 -16.922 -3.215 1 82.81 164 ARG B CA 1
ATOM 2535 C C . ARG B 1 164 ? -21.906 -16.219 -3.891 1 82.81 164 ARG B C 1
ATOM 2537 O O . ARG B 1 164 ? -22.5 -15.297 -3.324 1 82.81 164 ARG B O 1
ATOM 2544 N N . ARG B 1 165 ? -22.156 -16.625 -5.156 1 68 165 ARG B N 1
ATOM 2545 C CA . ARG B 1 165 ? -23.406 -16.219 -5.805 1 68 165 ARG B CA 1
ATOM 2546 C C . ARG B 1 165 ? -24.531 -17.188 -5.465 1 68 165 ARG B C 1
ATOM 2548 O O . ARG B 1 165 ? -24.281 -18.375 -5.215 1 68 165 ARG B O 1
#

=== Feature glossary ===
The record interleaves many kinds of information about one protein. Here is each kind framed as the question it answers.

Q: What does the local fold look like, residue by residue?
A: The Foldseek 3Di string encodes local tertiary geometry as a 20-letter alphabet — one character per residue — derived from the relative positions of nearby Cα atoms. Unlike the amino-acid sequence, 3Di is a direct function of the 3D structure, so two proteins with the same fold have similar 3Di strings even at low sequence identity.

Q: Which residues are in helices, strands, or loops?
A: The SS8 string is DSSP's per-residue secondary-structure call. α-helix (H) means an i→i+4 H-bond ladder; β-strand (E) means the residue participates in a β-sheet; 3₁₀ (G) and π (I) are tighter and wider helices; T/S are turns/bends; '-' is loop.

Q: How big and how compact is the whole molecule?
A: Radius of gyration (Rg) is the root-mean-square distance of Cα atoms from their centroid — a single number for overall size and compactness. A globular domain of N residues has Rg ≈ 2.2·N^0.38 Å; an extended or disordered chain has a much larger Rg. The Cα contact count is the number of residue pairs whose Cα atoms are within 8 Å and are more than four positions apart in sequence — a standard proxy for tertiary packing density. The bounding box is the smallest axis-aligned box enclosing all Cα atoms.

Q: Where is each backbone atom in 3D?
A: Structure coordinates are given as an mmCIF _atom_site loop: one row per atom with element, residue name, chain id, sequence number, and x/y/z position in Å. Only the four main-chain atoms per residue are included here; side chains are omitted to keep the record compact.

Q: What is the amino-acid chain?
A: Primary structure: the covalent order of the twenty standard amino acids along the backbone. Two proteins with the same sequence will (almost always) fold to the same structure; two with 30% identity often share a fold but not the details.

Q: What if only a Cα trace is available?
A: Three-state secondary structure (P-SEA) collapses the eight DSSP classes into helix (a), strand (b), and coil (c). P-SEA assigns these from Cα geometry alone — distances and angles — without requiring backbone oxygens, so it works on any Cα trace.

Q: What family and function is it annotated with?
A: Database cross-references. InterPro integrates a dozen domain/family signature databases into unified entries with residue-range hits. GO terms attach function/process/location labels with evidence codes. CATH codes position the fold in a four-level structural taxonomy. Organism is the NCBI-taxonomy species name.

Q: How confident is the AlphaFold model at each residue?
A: pLDDT is the predicted lDDT-Cα score: AlphaFold's confidence that the local environment of each residue (all inter-atomic distances within 15 Å) is correctly placed. It is a per-residue number between 0 and 100, with higher meaning more reliable.

Q: How mobile is each atom in the crystal?
A: B-factor (Debye–Waller factor) reflects atomic displacement in the crystal lattice. It is an experimental observable (units Å²), not a prediction; low values mean the atom is pinned down, high values mean it moves or is heterogeneous across the crystal.

Q: Which residues are buried vs exposed?
A: SASA measures how much of the protein is reachable by solvent. It is computed by rolling a water-sized probe over the atomic surface and summing the exposed area (Å²). Per-residue SASA distinguishes core (buried, low SASA) from surface (exposed, high SASA) residues; total SASA is a whole-molecule size measure.

Q: What do the diagnostic plots show?
A: Plot images: a contact map (which residues are close in 3D, as an N×N binary image), a Ramachandran scatter (backbone torsion angles, revealing secondary-structure composition at a glance), and — for AlphaFold structures — a PAE heatmap (pairwise prediction confidence).

Q: What known structures does this most resemble?
A: The Foldseek neighbor list gives the closest experimentally determined structures in the PDB, ranked by structural alignment. TM-score near 1 means near-identical fold; near 0.3 means only rough topology match. This is how one finds what a novel AlphaFold prediction most resembles in the solved-structure universe.

Q: Are the domains correctly placed relative to each other?
A: Predicted aligned error is AlphaFold's pairwise confidence. Unlike pLDDT (per-residue), PAE is per-residue-pair and captures whether two parts of the structure are correctly placed relative to each other. Units are ångströms of expected positional error.

Q: What do the rendered images show?
A: Structure images are PyMOL renders from six orthogonal camera directions. Cartoon representation draws helices as coils and strands as arrows; sticks shows the backbone as bonds; surface shows the solvent-excluded envelope. Rainbow coloring maps sequence position to hue (blue→red, N→C); chain coloring assigns a distinct color per polypeptide.

Q: What are the backbone torsion angles?
A: φ (phi) and ψ (psi) are the two rotatable backbone dihedrals per residue: φ is the C(i-1)–N–Cα–C torsion, ψ is the N–Cα–C–N(i+1) torsion, both in degrees on (−180°, 180°]. α-helical residues cluster near (−60°, −45°); β-strand residues near (−120°, +130°). A Ramachandran plot is simply a scatter of (φ, ψ) for every residue.